Protein AF-V6LWV7-F1 (afdb_monomer_lite)

Foldseek 3Di:
DDDDDPPPVVVVVVVVVVVVVPVLVVLVVVLLVVVPCDDDDDDDDDDDPVSLVSLLVSLVVVCVVDVLSLVLQCVQPVVVQACHPPHPCVSLLSSLQVSLCVVVVDDDRQLSLQLVLLVVVDPDSSSSNVLSCVLCVAPVNVLVVVVPPVLLLLLLVLLVVLLLVVCVVVVHDSVVLCVQCPPLLSVCLSVVVSNCSSNCNCLLPSVLSNLLSVQLVPDPRNNLLSSLLSSLLSNQLSVQCVVPPPVSSVCCVPNNDDDSVSSVVSSVVCRPVCPVSSVVSVVVSVVD

Radius of gyration: 21.48 Å; chains: 1; bounding box: 45×58×70 Å

InterPro domains:
  IPR000195 Rab-GAP-TBC domain [PF00566] (66-233)
  IPR035969 Rab-GAP-TBC domain superfamily [SSF47923] (52-153)

Organism: NCBI:txid348837

Structure (mmCIF, N/CA/C/O backbone):
data_AF-V6LWV7-F1
#
_entry.id   AF-V6LWV7-F1
#
loop_
_atom_site.group_PDB
_atom_site.id
_atom_site.type_symbol
_atom_site.label_atom_id
_atom_site.label_alt_id
_atom_site.label_comp_id
_atom_site.label_asym_id
_atom_site.label_entity_id
_atom_site.label_seq_id
_atom_site.pdbx_PDB_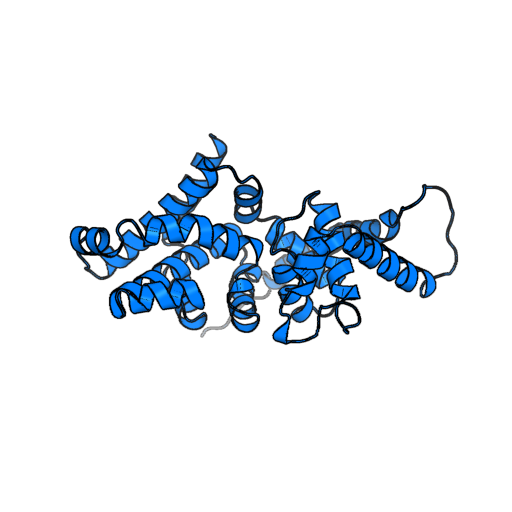ins_code
_atom_site.Cartn_x
_atom_site.Cartn_y
_atom_site.Cartn_z
_atom_site.occupancy
_atom_site.B_iso_or_equiv
_atom_site.auth_seq_id
_atom_site.auth_comp_id
_atom_site.auth_asym_id
_atom_site.auth_atom_id
_atom_site.pdbx_PDB_model_num
ATOM 1 N N . MET A 1 1 ? -20.807 -40.674 8.049 1.00 28.84 1 MET A N 1
ATOM 2 C CA . MET A 1 1 ? -19.442 -40.775 7.499 1.00 28.84 1 MET A CA 1
ATOM 3 C C . MET A 1 1 ? -19.279 -39.632 6.512 1.00 28.84 1 MET A C 1
ATOM 5 O O . MET A 1 1 ? -20.062 -39.538 5.579 1.00 28.84 1 MET A O 1
ATOM 9 N N . ILE A 1 2 ? -18.388 -38.696 6.829 1.00 29.77 2 ILE A N 1
ATOM 10 C CA . ILE A 1 2 ? -18.068 -37.502 6.035 1.00 29.77 2 ILE A CA 1
ATOM 11 C C . ILE A 1 2 ? -17.238 -37.945 4.815 1.00 29.77 2 ILE A C 1
ATOM 13 O O . ILE A 1 2 ? -16.444 -38.870 4.967 1.00 29.77 2 ILE A O 1
ATOM 17 N N . LEU A 1 3 ? -17.407 -37.304 3.647 1.00 23.30 3 LEU A N 1
ATOM 18 C CA . LEU A 1 3 ? -16.349 -36.554 2.933 1.00 23.30 3 LEU A CA 1
ATOM 19 C C . LEU A 1 3 ? -16.792 -36.108 1.519 1.00 23.30 3 LEU A C 1
ATOM 21 O O . LEU A 1 3 ? -16.880 -36.900 0.592 1.00 23.30 3 LEU A O 1
ATOM 25 N N . ILE A 1 4 ? -17.034 -34.793 1.433 1.00 25.86 4 ILE A N 1
ATOM 26 C CA . ILE A 1 4 ? -16.532 -33.818 0.446 1.00 25.86 4 ILE A CA 1
ATOM 27 C C . ILE A 1 4 ? -16.827 -34.069 -1.043 1.00 25.86 4 ILE A C 1
ATOM 29 O O . ILE A 1 4 ? -16.170 -34.866 -1.702 1.00 25.86 4 ILE A O 1
ATOM 33 N N . ASN A 1 5 ? -17.692 -33.214 -1.602 1.00 25.53 5 ASN A N 1
ATOM 34 C CA . ASN A 1 5 ? -17.758 -32.923 -3.034 1.00 25.53 5 ASN A CA 1
ATOM 35 C C . ASN A 1 5 ? -17.437 -31.424 -3.233 1.00 25.53 5 ASN A C 1
ATOM 37 O O . ASN A 1 5 ? -18.307 -30.570 -3.090 1.00 25.53 5 ASN A O 1
ATOM 41 N N . ASN A 1 6 ? -16.156 -31.108 -3.466 1.00 30.25 6 ASN A N 1
ATOM 42 C CA . ASN A 1 6 ? -15.586 -29.752 -3.586 1.00 30.25 6 ASN A CA 1
ATOM 43 C C . ASN A 1 6 ? -14.999 -29.504 -4.993 1.00 30.25 6 ASN A C 1
ATOM 45 O O . ASN A 1 6 ? -13.896 -28.984 -5.116 1.00 30.25 6 ASN A O 1
ATOM 49 N N . ASN A 1 7 ? -15.700 -29.882 -6.068 1.00 29.72 7 ASN A N 1
ATOM 50 C CA . ASN A 1 7 ? -15.132 -29.795 -7.426 1.00 29.72 7 ASN A CA 1
ATOM 51 C C . ASN A 1 7 ? -15.836 -28.844 -8.407 1.00 29.72 7 ASN A C 1
ATOM 53 O O . ASN A 1 7 ? -15.375 -28.713 -9.534 1.00 29.72 7 ASN A O 1
ATOM 57 N N . GLU A 1 8 ? -16.877 -28.111 -8.001 1.00 28.00 8 GLU A N 1
ATOM 58 C CA . GLU A 1 8 ? -17.548 -27.155 -8.908 1.00 28.00 8 GLU A CA 1
ATOM 59 C C . GLU A 1 8 ? -17.098 -25.693 -8.735 1.00 28.00 8 GLU A C 1
ATOM 61 O O . GLU A 1 8 ? -17.258 -24.886 -9.650 1.00 28.00 8 GLU A O 1
ATOM 66 N N . ASN A 1 9 ? -16.454 -25.340 -7.615 1.00 29.66 9 ASN A N 1
ATOM 67 C CA . ASN A 1 9 ? -15.996 -23.964 -7.383 1.00 29.66 9 ASN A CA 1
ATOM 68 C C . ASN A 1 9 ? -14.611 -23.669 -7.978 1.00 29.66 9 ASN A C 1
ATOM 70 O O . ASN A 1 9 ? -14.387 -22.550 -8.429 1.00 29.66 9 ASN A O 1
ATOM 74 N N . TYR A 1 10 ? -13.706 -24.647 -8.080 1.00 27.64 10 TYR A N 1
ATOM 75 C CA . TYR A 1 10 ? -12.366 -24.413 -8.642 1.00 27.64 10 TYR A CA 1
ATOM 76 C C . TYR A 1 10 ? -12.395 -24.033 -10.133 1.00 27.64 10 TYR A C 1
ATOM 78 O O . TYR A 1 10 ? -11.606 -23.200 -10.571 1.00 27.64 10 TYR A O 1
ATOM 86 N N . THR A 1 11 ? -13.357 -24.545 -10.903 1.00 25.86 11 THR A N 1
ATOM 87 C CA . THR A 1 11 ? -13.432 -24.320 -12.357 1.00 25.86 11 THR A CA 1
ATOM 88 C C . THR A 1 11 ? -14.052 -22.964 -12.727 1.00 25.86 11 THR A C 1
ATOM 90 O O . THR A 1 11 ? -13.728 -22.409 -13.773 1.00 25.86 11 THR A O 1
ATOM 93 N N . LYS A 1 12 ? -14.876 -22.359 -11.853 1.00 26.70 12 LYS A N 1
ATOM 94 C CA . LYS A 1 12 ? -15.401 -20.989 -12.049 1.00 26.70 12 LYS A CA 1
ATOM 95 C C . LYS A 1 12 ? -14.357 -19.908 -11.750 1.00 26.70 12 LYS A C 1
ATOM 97 O O . LYS A 1 12 ? -14.292 -18.922 -12.483 1.00 26.70 12 LYS A O 1
ATOM 102 N N . TYR A 1 13 ? -13.491 -20.118 -10.753 1.00 27.95 13 TYR A N 1
ATOM 103 C CA . TYR A 1 13 ? -12.329 -19.247 -10.526 1.00 27.95 13 TYR A CA 1
ATOM 104 C C . TYR A 1 13 ? -11.290 -19.373 -11.649 1.00 27.95 13 TYR A C 1
ATOM 106 O O . TYR A 1 13 ? -10.665 -18.375 -11.997 1.00 27.95 13 TYR A O 1
ATOM 114 N N . LEU A 1 14 ? -11.181 -20.547 -12.283 1.00 28.02 14 LEU A N 1
ATOM 115 C CA . LEU A 1 14 ? -10.317 -20.789 -13.446 1.00 28.02 14 LEU A CA 1
ATOM 116 C C . LEU A 1 14 ? -10.812 -20.105 -14.739 1.00 28.02 14 LEU A C 1
ATOM 118 O O . LEU A 1 14 ? -9.995 -19.836 -15.613 1.00 28.02 14 LEU A O 1
ATOM 122 N N . LEU A 1 15 ? -12.119 -19.805 -14.852 1.00 24.20 15 LEU A N 1
ATOM 123 C CA . LEU A 1 15 ? -12.764 -19.164 -16.017 1.00 24.20 15 LEU A CA 1
ATOM 124 C C . LEU A 1 15 ? -12.855 -17.625 -15.923 1.00 24.20 15 LEU A C 1
ATOM 126 O O . LEU A 1 15 ? -12.810 -16.937 -16.940 1.00 24.20 15 LEU A O 1
ATOM 130 N N . TYR A 1 16 ? -12.936 -17.058 -14.712 1.00 27.25 16 TYR A N 1
ATOM 131 C CA . TYR A 1 16 ? -12.932 -15.596 -14.517 1.00 27.25 16 TYR A CA 1
ATOM 132 C C . TYR A 1 16 ? -11.506 -15.009 -14.537 1.00 27.25 16 TYR A C 1
ATOM 134 O O . TYR A 1 16 ? -11.286 -13.915 -15.055 1.00 27.25 16 TYR A O 1
ATOM 142 N N . THR A 1 17 ? -10.514 -15.777 -14.067 1.00 31.08 17 THR A N 1
ATOM 143 C CA . THR A 1 17 ? -9.078 -15.457 -14.201 1.00 31.08 17 THR A CA 1
ATOM 144 C C . THR A 1 17 ? -8.577 -15.573 -15.646 1.00 31.08 17 THR A C 1
ATOM 146 O O . THR A 1 17 ? -7.694 -14.817 -16.039 1.00 31.08 17 THR A O 1
ATOM 149 N N . THR A 1 18 ? -9.187 -16.422 -16.484 1.00 29.22 18 THR A N 1
ATOM 150 C CA . THR A 1 18 ? -8.885 -16.496 -17.930 1.00 29.22 18 THR A CA 1
ATOM 151 C C . THR A 1 18 ? -9.514 -15.360 -18.748 1.00 29.22 18 THR A C 1
ATOM 153 O O . THR A 1 18 ? -8.951 -14.996 -19.778 1.00 29.22 18 THR A O 1
ATOM 156 N N . PHE A 1 19 ? -10.613 -14.736 -18.294 1.00 25.72 19 PHE A N 1
ATOM 157 C CA . PHE A 1 19 ? -11.212 -13.557 -18.954 1.00 25.72 19 PHE A CA 1
ATOM 158 C C . PHE A 1 19 ? -10.471 -12.249 -18.602 1.00 25.72 19 PHE A C 1
ATOM 160 O O . PHE A 1 19 ? -10.225 -11.421 -19.480 1.00 25.72 19 PHE A O 1
ATOM 167 N N . LEU A 1 20 ? -9.996 -12.114 -17.354 1.00 33.41 20 LEU A N 1
ATOM 168 C CA . LEU A 1 20 ? -9.009 -11.095 -16.959 1.00 33.41 20 LEU A CA 1
ATOM 169 C C . LEU A 1 20 ? -7.637 -11.336 -17.623 1.00 33.41 20 LEU A C 1
ATOM 171 O O . LEU A 1 20 ? -6.965 -10.383 -18.003 1.00 33.41 20 LEU A O 1
ATOM 175 N N . GLY A 1 21 ? -7.245 -12.588 -17.865 1.00 30.58 21 GLY A N 1
ATOM 176 C CA . GLY A 1 21 ? -5.992 -12.953 -18.538 1.00 30.58 21 GLY A CA 1
ATOM 177 C C . GLY A 1 21 ? -5.898 -12.605 -20.033 1.00 30.58 21 GLY A C 1
ATOM 178 O O . GLY A 1 21 ? -4.790 -12.552 -20.555 1.00 30.58 21 GLY A O 1
ATOM 179 N N . ALA A 1 22 ? -7.007 -12.322 -20.733 1.00 29.94 22 ALA A N 1
ATOM 180 C CA . ALA A 1 22 ? -6.997 -12.046 -22.181 1.00 29.94 22 ALA A CA 1
ATOM 181 C C . ALA A 1 22 ? -7.089 -10.544 -22.552 1.00 29.94 22 ALA A C 1
ATOM 183 O O . ALA A 1 22 ? -6.486 -10.127 -23.540 1.00 29.94 22 ALA A O 1
ATOM 184 N N . GLN A 1 23 ? -7.772 -9.704 -21.755 1.00 38.28 23 GLN A N 1
ATOM 185 C CA . GLN A 1 23 ? -7.865 -8.239 -21.964 1.00 38.28 23 GLN A CA 1
ATOM 186 C C . GLN A 1 23 ? -6.660 -7.465 -21.397 1.00 38.28 23 GLN A C 1
ATOM 188 O O . GLN A 1 23 ? -6.200 -6.486 -21.988 1.00 38.28 23 GLN A O 1
ATOM 193 N N . THR A 1 24 ? -6.069 -7.956 -20.308 1.00 44.12 24 THR A N 1
ATOM 194 C CA . THR A 1 24 ? -4.809 -7.432 -19.743 1.00 44.12 24 THR A CA 1
ATOM 195 C C . THR A 1 24 ? -3.628 -7.679 -20.699 1.00 44.12 24 THR A C 1
ATOM 197 O O . THR A 1 24 ? -2.698 -6.879 -20.775 1.00 44.12 24 THR A O 1
ATOM 200 N N . LEU A 1 25 ? -3.739 -8.716 -21.542 1.00 34.88 25 LEU A N 1
ATOM 201 C CA . LEU A 1 25 ? -2.779 -9.086 -22.583 1.00 34.88 25 LEU A CA 1
ATOM 202 C C . LEU A 1 25 ? -2.796 -8.155 -23.813 1.00 34.88 25 LEU A C 1
ATOM 204 O O . LEU A 1 25 ? -1.748 -7.957 -24.406 1.00 34.88 25 LEU A O 1
ATOM 208 N N . GLN A 1 26 ? -3.923 -7.539 -24.201 1.00 39.88 26 GLN A N 1
ATOM 209 C CA . GLN A 1 26 ? -3.949 -6.484 -25.241 1.00 39.88 26 GLN A CA 1
ATOM 210 C C . GLN A 1 26 ? -3.381 -5.153 -24.704 1.00 39.88 26 GLN A C 1
ATOM 212 O O . GLN A 1 26 ? -2.787 -4.373 -25.439 1.00 39.88 26 GLN A O 1
ATOM 217 N N . THR A 1 27 ? -3.520 -4.924 -23.399 1.00 42.97 27 THR A N 1
ATOM 218 C CA . THR A 1 27 ? -3.213 -3.659 -22.712 1.00 42.97 27 THR A CA 1
ATOM 219 C C . THR A 1 27 ? -1.722 -3.512 -22.384 1.00 42.97 27 THR A C 1
ATOM 221 O O . THR A 1 27 ? -1.175 -2.421 -22.503 1.00 42.97 27 THR A O 1
ATOM 224 N N . ALA A 1 28 ? -1.044 -4.619 -22.062 1.00 38.19 28 ALA A N 1
ATOM 225 C CA . ALA A 1 28 ? 0.418 -4.714 -22.045 1.00 38.19 28 ALA A CA 1
ATOM 226 C C . ALA A 1 28 ? 1.018 -4.836 -23.468 1.00 38.19 28 ALA A C 1
ATOM 228 O O . ALA A 1 28 ? 2.133 -4.393 -23.718 1.00 38.19 28 ALA A O 1
ATOM 229 N N . ARG A 1 29 ? 0.268 -5.367 -24.448 1.00 36.47 29 ARG A N 1
ATOM 230 C CA . ARG A 1 29 ? 0.695 -5.426 -25.864 1.00 36.47 29 ARG A CA 1
ATOM 231 C C . ARG A 1 29 ? 0.670 -4.065 -26.573 1.00 36.47 29 ARG A C 1
ATOM 233 O O . ARG A 1 29 ? 1.548 -3.796 -27.385 1.00 36.47 29 ARG A O 1
ATOM 240 N N . ASP A 1 30 ? -0.253 -3.175 -26.216 1.00 43.56 30 ASP A N 1
ATOM 241 C CA . ASP A 1 30 ? -0.215 -1.746 -26.581 1.00 43.56 30 ASP A CA 1
ATOM 242 C C . ASP A 1 30 ? 0.930 -0.994 -25.892 1.00 43.56 30 ASP A C 1
ATOM 244 O O . ASP A 1 30 ? 1.395 0.033 -26.381 1.00 43.56 30 ASP A O 1
ATOM 248 N N . LEU A 1 31 ? 1.405 -1.516 -24.770 1.00 42.78 31 LEU A N 1
ATOM 249 C CA . LEU A 1 31 ? 2.479 -0.942 -23.972 1.00 42.78 31 LEU A CA 1
ATOM 250 C C . LEU A 1 31 ? 3.855 -1.104 -24.642 1.00 42.78 31 LEU A C 1
ATOM 252 O O . LEU A 1 31 ? 4.761 -0.315 -24.389 1.00 42.78 31 LEU A O 1
ATOM 256 N N . LEU A 1 32 ? 3.939 -2.045 -25.590 1.00 38.22 32 LEU A N 1
ATOM 257 C CA . LEU A 1 32 ? 5.011 -2.213 -26.573 1.00 38.22 32 LEU A CA 1
ATOM 258 C C . LEU A 1 32 ? 4.678 -1.591 -27.959 1.00 38.22 32 LEU A C 1
ATOM 260 O O . LEU A 1 32 ? 5.573 -1.049 -28.593 1.00 38.22 32 LEU A O 1
ATOM 264 N N . TYR A 1 33 ? 3.420 -1.541 -28.436 1.00 40.69 33 TYR A N 1
ATOM 265 C CA . TYR A 1 33 ? 3.067 -0.865 -29.717 1.00 40.69 33 TYR A CA 1
ATOM 266 C C . TYR A 1 33 ? 3.051 0.683 -29.646 1.00 40.69 33 TYR A C 1
ATOM 268 O O . TYR A 1 33 ? 3.257 1.365 -30.654 1.00 40.69 33 TYR A O 1
ATOM 276 N N . ARG A 1 34 ? 2.809 1.266 -28.461 1.00 38.28 34 ARG A N 1
ATOM 277 C CA . ARG A 1 34 ? 2.880 2.712 -28.149 1.00 38.28 34 ARG A CA 1
ATOM 278 C C . ARG A 1 34 ? 4.226 3.133 -27.561 1.00 38.28 34 ARG A C 1
ATOM 280 O O . ARG A 1 34 ? 4.366 4.251 -27.081 1.00 38.28 34 ARG A O 1
ATOM 287 N N . VAL A 1 35 ? 5.249 2.316 -27.784 1.00 35.59 35 VAL A N 1
ATOM 288 C CA . VAL A 1 35 ? 6.639 2.760 -27.956 1.00 35.59 35 VAL A CA 1
ATOM 289 C C . VAL A 1 35 ? 6.778 3.654 -29.216 1.00 35.59 35 VAL A C 1
ATOM 291 O O . VAL A 1 35 ? 7.872 4.001 -29.651 1.00 35.59 35 VAL A O 1
ATOM 294 N N . LYS A 1 36 ? 5.664 4.173 -29.765 1.00 37.72 36 LYS A N 1
ATOM 295 C CA . LYS A 1 36 ? 5.646 5.439 -30.490 1.00 37.72 36 LYS A CA 1
ATOM 296 C C . LYS A 1 36 ? 6.199 6.600 -29.653 1.00 37.72 36 LYS A C 1
ATOM 298 O O . LYS A 1 36 ? 5.471 7.474 -29.186 1.00 37.72 36 LYS A O 1
ATOM 303 N N . LEU A 1 37 ? 7.511 6.720 -29.678 1.00 40.62 37 LEU A N 1
ATOM 304 C CA . LEU A 1 37 ? 8.090 7.996 -30.047 1.00 40.62 37 LEU A CA 1
ATOM 305 C C . LEU A 1 37 ? 7.775 8.384 -31.518 1.00 40.62 37 LEU A C 1
ATOM 307 O O . LEU A 1 37 ? 7.971 9.550 -31.824 1.00 40.62 37 LEU A O 1
ATOM 311 N N . LEU A 1 38 ? 7.230 7.521 -32.415 1.00 33.72 38 LEU A N 1
ATOM 312 C CA . LEU A 1 38 ? 6.876 7.853 -33.830 1.00 33.72 38 LEU A CA 1
ATOM 313 C C . LEU A 1 38 ? 5.755 6.982 -34.510 1.00 33.72 38 LEU A C 1
ATOM 315 O O . LEU A 1 38 ? 5.456 5.920 -33.992 1.00 33.72 38 LEU A O 1
ATOM 319 N N . PRO A 1 39 ? 5.091 7.412 -35.628 1.00 37.72 39 PRO A N 1
ATOM 320 C CA . PRO A 1 39 ? 3.686 7.127 -36.029 1.00 37.72 39 PRO A CA 1
ATOM 321 C C . PRO A 1 39 ? 3.334 5.754 -36.670 1.00 37.72 39 PRO A C 1
ATOM 323 O O . PRO A 1 39 ? 4.176 4.904 -36.898 1.00 37.72 39 PRO A O 1
ATOM 326 N N . MET A 1 40 ? 2.018 5.523 -36.864 1.00 34.91 40 MET A N 1
ATOM 327 C CA . MET A 1 40 ? 1.346 4.248 -37.202 1.00 34.91 40 MET A CA 1
ATOM 328 C C . MET A 1 40 ? 1.407 4.143 -38.712 1.00 34.91 40 MET A C 1
ATOM 330 O O . MET A 1 40 ? 0.917 5.080 -39.333 1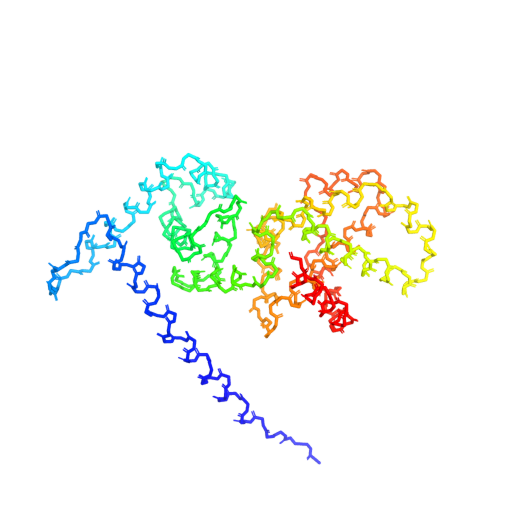.00 34.91 40 MET A O 1
ATOM 334 N N . ASN A 1 41 ? 2.017 3.082 -39.241 1.00 37.66 41 ASN A N 1
ATOM 335 C CA . ASN A 1 41 ? 1.816 2.467 -40.564 1.00 37.66 41 ASN A CA 1
ATOM 336 C C . ASN A 1 41 ? 3.137 1.802 -40.989 1.00 37.66 41 ASN A C 1
ATOM 338 O O . ASN A 1 41 ? 3.886 2.360 -41.785 1.00 37.66 41 ASN A O 1
ATOM 342 N N . ALA A 1 42 ? 3.443 0.625 -40.447 1.00 35.41 42 ALA A N 1
ATOM 343 C CA . ALA A 1 42 ? 4.462 -0.255 -41.013 1.00 35.41 42 ALA A CA 1
ATOM 344 C C . ALA A 1 42 ? 4.096 -1.704 -40.674 1.00 35.41 42 ALA A C 1
ATOM 346 O O . ALA A 1 42 ? 3.955 -2.061 -39.505 1.00 35.41 42 ALA A O 1
ATOM 347 N N . GLU A 1 43 ? 3.864 -2.507 -41.709 1.00 30.86 43 GLU A N 1
ATOM 348 C CA . GLU A 1 43 ? 3.631 -3.947 -41.609 1.00 30.86 43 GLU A CA 1
ATOM 349 C C . GLU A 1 43 ? 4.896 -4.652 -41.099 1.00 30.86 43 GLU A C 1
ATOM 351 O O . GLU A 1 43 ? 6.007 -4.314 -41.508 1.00 30.86 43 GLU A O 1
ATOM 356 N N . PHE A 1 44 ? 4.732 -5.634 -40.208 1.00 31.95 44 PHE A N 1
ATOM 357 C CA . PHE A 1 44 ? 5.843 -6.313 -39.540 1.00 31.95 44 PHE A CA 1
ATOM 358 C C . PHE A 1 44 ? 6.013 -7.755 -40.018 1.00 31.95 44 PHE A C 1
ATOM 360 O O . PHE A 1 44 ? 5.103 -8.574 -39.907 1.00 31.95 44 PHE A O 1
ATOM 367 N N . ASN A 1 45 ? 7.236 -8.068 -40.442 1.00 31.34 45 ASN A N 1
ATOM 368 C CA . ASN A 1 45 ? 7.818 -9.402 -40.399 1.00 31.34 45 ASN A CA 1
ATOM 369 C C . ASN A 1 45 ? 9.191 -9.303 -39.704 1.00 31.34 45 ASN A C 1
ATOM 371 O O . ASN A 1 45 ? 10.023 -8.498 -40.111 1.00 31.34 45 ASN A O 1
ATOM 375 N N . LEU A 1 46 ? 9.411 -10.171 -38.706 1.00 38.28 46 LEU A N 1
ATOM 376 C CA . LEU A 1 46 ? 10.706 -10.613 -38.148 1.00 38.28 46 LEU A CA 1
ATOM 377 C C . LEU A 1 46 ? 11.641 -9.568 -37.486 1.00 38.28 46 LEU A C 1
ATOM 379 O O . LEU A 1 46 ? 12.681 -9.265 -38.058 1.00 38.28 46 LEU A O 1
ATOM 383 N N . VAL A 1 47 ? 11.380 -9.144 -36.237 1.00 32.72 47 VAL A N 1
ATOM 384 C CA . VAL A 1 47 ? 12.401 -8.620 -35.287 1.00 32.72 47 VAL A CA 1
ATOM 385 C C . VAL A 1 47 ? 11.879 -8.810 -33.845 1.00 32.72 47 VAL A C 1
ATOM 387 O O . VAL A 1 47 ? 10.735 -8.468 -33.587 1.00 32.72 47 VAL A O 1
ATOM 390 N N . HIS A 1 48 ? 12.636 -9.402 -32.910 1.00 40.72 48 HIS A N 1
ATOM 391 C CA . HIS A 1 48 ? 12.239 -9.500 -31.480 1.00 40.72 48 HIS A CA 1
ATOM 392 C C . HIS A 1 48 ? 13.344 -9.010 -30.523 1.00 40.72 48 HIS A C 1
ATOM 394 O O . HIS A 1 48 ? 13.035 -8.356 -29.535 1.00 40.72 48 HIS A O 1
ATOM 400 N N . ASP A 1 49 ? 14.630 -9.206 -30.839 1.00 32.12 49 ASP A N 1
ATOM 401 C CA . ASP A 1 49 ? 15.724 -8.805 -29.931 1.00 32.12 49 ASP A CA 1
ATOM 402 C C . ASP A 1 49 ? 16.123 -7.320 -30.025 1.00 32.12 49 ASP A C 1
ATOM 404 O O . ASP A 1 49 ? 16.662 -6.750 -29.076 1.00 32.12 49 ASP A O 1
ATOM 408 N N . ARG A 1 50 ? 15.856 -6.661 -31.160 1.00 34.16 50 ARG A N 1
ATOM 409 C CA . ARG A 1 50 ? 16.155 -5.228 -31.350 1.00 34.16 50 ARG A CA 1
ATOM 410 C C . ARG A 1 50 ? 15.131 -4.334 -30.644 1.00 34.16 50 ARG A C 1
ATOM 412 O O . ARG A 1 50 ? 15.509 -3.337 -30.038 1.00 34.16 50 ARG A O 1
ATOM 419 N N . ASP A 1 51 ? 13.871 -4.759 -30.650 1.00 43.28 51 ASP A N 1
ATOM 420 C CA . ASP A 1 51 ? 12.742 -4.012 -30.093 1.00 43.28 51 ASP A CA 1
ATOM 421 C C . ASP A 1 51 ? 12.791 -3.962 -28.555 1.00 43.28 51 ASP A C 1
ATOM 423 O O . ASP A 1 51 ? 12.400 -2.965 -27.950 1.00 43.28 51 ASP A O 1
ATOM 427 N N . ILE A 1 52 ? 13.341 -4.998 -27.906 1.00 39.94 52 ILE A N 1
ATOM 428 C CA . ILE A 1 52 ? 13.534 -5.040 -26.445 1.00 39.94 52 ILE A CA 1
ATOM 429 C C . ILE A 1 52 ? 14.604 -4.030 -26.006 1.00 39.94 52 ILE A C 1
ATOM 431 O O . ILE A 1 52 ? 14.377 -3.260 -25.071 1.00 39.94 52 ILE A O 1
ATOM 435 N N . LEU A 1 53 ? 15.750 -3.991 -26.697 1.00 38.56 53 LEU A N 1
ATOM 436 C CA . LEU A 1 53 ? 16.830 -3.037 -26.409 1.00 38.56 53 LEU A CA 1
ATOM 437 C C . LEU A 1 53 ? 16.391 -1.588 -26.664 1.00 38.56 53 LEU A C 1
ATOM 439 O O . LEU A 1 53 ? 16.706 -0.702 -25.868 1.00 38.56 53 LEU A O 1
ATOM 443 N N . GLU A 1 54 ? 15.627 -1.345 -27.733 1.00 41.94 54 GLU A N 1
ATOM 444 C CA . GLU A 1 54 ? 15.038 -0.031 -28.002 1.00 41.94 54 GLU A CA 1
ATOM 445 C C . GLU A 1 54 ? 14.011 0.358 -26.927 1.00 41.94 54 GLU A C 1
ATOM 447 O O . GLU A 1 54 ? 14.068 1.469 -26.406 1.00 41.94 54 GLU A O 1
ATOM 452 N N . THR A 1 55 ? 13.137 -0.553 -26.495 1.00 45.78 55 THR A N 1
ATOM 453 C CA . THR A 1 55 ? 12.136 -0.270 -25.448 1.00 45.78 55 THR A CA 1
ATOM 454 C C . THR A 1 55 ? 12.784 0.082 -24.103 1.00 45.78 55 THR A C 1
ATOM 456 O O . THR A 1 55 ? 12.422 1.087 -23.483 1.00 45.78 55 THR A O 1
ATOM 459 N N . GLN A 1 56 ? 13.802 -0.677 -23.681 1.00 49.88 56 GLN A N 1
ATOM 460 C CA . GLN A 1 56 ? 14.564 -0.400 -22.455 1.00 49.88 56 GLN A CA 1
ATOM 461 C C . GLN A 1 56 ? 15.273 0.959 -22.513 1.00 49.88 56 GLN A C 1
ATOM 463 O O . GLN A 1 56 ? 15.313 1.695 -21.518 1.00 49.88 56 GLN A O 1
ATOM 468 N N . PHE A 1 57 ? 15.812 1.310 -23.684 1.00 51.44 57 PHE A N 1
ATOM 469 C CA . PHE A 1 57 ? 16.441 2.604 -23.932 1.00 51.44 57 PHE A CA 1
ATOM 470 C C . PHE A 1 57 ? 15.427 3.751 -23.827 1.00 51.44 57 PHE A C 1
ATOM 472 O O . PHE A 1 57 ? 15.725 4.776 -23.220 1.00 51.44 57 PHE A O 1
ATOM 479 N N . LEU A 1 58 ? 14.204 3.578 -24.333 1.00 58.38 58 LEU A N 1
ATOM 480 C CA . LEU A 1 58 ? 13.179 4.623 -24.330 1.00 58.38 58 LEU A CA 1
ATOM 481 C C . LEU A 1 58 ? 12.567 4.881 -22.950 1.00 58.38 58 LEU A C 1
ATOM 483 O O . LEU A 1 58 ? 12.469 6.042 -22.551 1.00 58.38 58 LEU A O 1
ATOM 487 N N . ALA A 1 59 ? 12.227 3.835 -22.191 1.00 58.84 59 ALA A N 1
ATOM 488 C CA . ALA A 1 59 ? 11.745 3.996 -20.817 1.00 58.84 59 ALA A CA 1
ATOM 489 C C . ALA A 1 59 ? 12.820 4.636 -19.922 1.00 58.84 59 ALA A C 1
ATOM 491 O O . ALA A 1 59 ? 12.542 5.552 -19.149 1.00 58.84 59 ALA A O 1
ATOM 492 N N . SER A 1 60 ? 14.079 4.223 -20.083 1.00 62.66 60 SER A N 1
ATOM 493 C CA . SER A 1 60 ? 15.191 4.787 -19.308 1.00 62.66 60 SER A CA 1
ATOM 494 C C . SER A 1 60 ? 15.513 6.225 -19.705 1.00 62.66 60 SER A C 1
ATOM 496 O O . SER A 1 60 ? 15.780 7.044 -18.831 1.00 62.66 60 SER A O 1
ATOM 498 N N . ASN A 1 61 ? 15.427 6.568 -20.993 1.00 63.97 61 ASN A N 1
ATOM 499 C CA . ASN A 1 61 ? 15.558 7.953 -21.445 1.00 63.97 61 ASN A CA 1
ATOM 500 C C . ASN A 1 61 ? 14.417 8.826 -20.922 1.00 63.97 61 ASN A C 1
ATOM 502 O O . ASN A 1 61 ? 14.670 9.942 -20.476 1.00 63.97 61 ASN A O 1
ATOM 506 N N . TYR A 1 62 ? 13.178 8.323 -20.928 1.00 65.81 62 TYR A N 1
ATOM 507 C CA . TYR A 1 62 ? 12.048 9.023 -20.325 1.00 65.81 62 TYR A CA 1
ATOM 508 C C . TYR A 1 62 ? 12.321 9.295 -18.844 1.00 65.81 62 TYR A C 1
ATOM 510 O O . TYR A 1 62 ? 12.241 10.441 -18.413 1.00 65.81 62 TYR A O 1
ATOM 518 N N . VAL A 1 63 ? 12.732 8.282 -18.076 1.00 64.00 63 VAL A N 1
ATOM 519 C CA . VAL A 1 63 ? 13.120 8.448 -16.667 1.00 64.00 63 VAL A CA 1
ATOM 520 C C . VAL A 1 63 ? 14.214 9.505 -16.509 1.00 64.00 63 VAL A C 1
ATOM 522 O O . VAL A 1 63 ? 14.052 10.430 -15.719 1.00 64.00 63 VAL A O 1
ATOM 525 N N . GLN A 1 64 ? 15.294 9.420 -17.288 1.00 70.56 64 GLN A N 1
ATOM 526 C CA . GLN A 1 64 ? 16.424 10.353 -17.213 1.00 70.56 64 GLN A CA 1
ATOM 527 C C . GLN A 1 64 ? 16.042 11.801 -17.553 1.00 70.56 64 GLN A C 1
ATOM 529 O O . GLN A 1 64 ? 16.628 12.735 -17.010 1.00 70.56 64 GLN A O 1
ATOM 534 N N . GLN A 1 65 ? 15.050 12.000 -18.422 1.00 71.06 65 GLN A N 1
ATOM 535 C CA . GLN A 1 65 ? 14.525 13.322 -18.771 1.00 71.06 65 GLN A CA 1
ATOM 536 C C . GLN A 1 65 ? 13.568 13.888 -17.707 1.00 71.06 65 GLN A C 1
ATOM 538 O O . GLN A 1 65 ? 13.338 15.097 -17.675 1.00 71.06 65 GLN A O 1
ATOM 543 N N . HIS A 1 66 ? 13.041 13.049 -16.809 1.00 74.88 66 HIS A N 1
ATOM 544 C CA . HIS A 1 66 ? 12.108 13.442 -15.752 1.00 74.88 66 HIS A CA 1
ATOM 545 C C . HIS A 1 66 ? 12.795 13.406 -14.382 1.00 74.88 66 HIS A C 1
ATOM 547 O O . HIS A 1 66 ? 12.765 12.400 -13.676 1.00 74.88 66 HIS A O 1
ATOM 553 N N . SER A 1 67 ? 13.365 14.541 -13.967 1.00 78.38 67 SER A N 1
ATOM 554 C CA . SER A 1 67 ? 14.186 14.661 -12.748 1.00 78.38 67 SER A CA 1
ATOM 555 C C . SER A 1 67 ? 13.523 14.127 -11.472 1.00 78.38 67 SER A C 1
ATOM 557 O O . SER A 1 67 ? 14.191 13.507 -10.650 1.00 78.38 67 SER A O 1
ATOM 559 N N . MET A 1 68 ? 12.210 14.318 -11.311 1.00 80.56 68 MET A N 1
ATOM 560 C CA . MET A 1 68 ? 11.463 13.796 -10.162 1.00 80.56 68 MET A CA 1
ATOM 561 C C . MET A 1 68 ? 11.358 12.264 -10.176 1.00 80.56 68 MET A C 1
ATOM 563 O O . MET A 1 68 ? 11.495 11.640 -9.127 1.00 80.56 68 MET A O 1
ATOM 567 N N . LEU A 1 69 ? 11.119 11.667 -11.347 1.00 81.50 69 LEU A N 1
ATOM 568 C CA . LEU A 1 69 ? 11.010 10.218 -11.520 1.00 81.50 69 LEU A CA 1
ATOM 569 C C . LEU A 1 69 ? 12.381 9.552 -11.346 1.00 81.50 69 LEU A C 1
ATOM 571 O O . LEU A 1 69 ? 12.493 8.571 -10.615 1.00 81.50 69 LEU A O 1
ATOM 575 N N . LEU A 1 70 ? 13.430 10.141 -11.930 1.00 84.19 70 LEU A N 1
ATOM 576 C CA . LEU A 1 70 ? 14.809 9.701 -11.729 1.00 84.19 70 LEU A CA 1
ATOM 577 C C . LEU A 1 70 ? 15.202 9.743 -10.247 1.00 84.19 70 LEU A C 1
ATOM 579 O O . LEU A 1 70 ? 15.665 8.742 -9.714 1.00 84.19 70 LEU A O 1
ATOM 583 N N . ALA A 1 71 ? 14.937 10.857 -9.556 1.00 87.69 71 ALA A N 1
ATOM 584 C CA . ALA A 1 71 ? 15.234 10.983 -8.131 1.00 87.69 71 ALA A CA 1
ATOM 585 C C . ALA A 1 71 ? 14.464 9.965 -7.270 1.00 87.69 71 ALA A C 1
ATOM 587 O O . ALA A 1 71 ? 14.959 9.533 -6.227 1.00 87.69 71 ALA A O 1
ATOM 588 N N . ASP A 1 72 ? 13.251 9.580 -7.681 1.00 89.62 72 ASP A N 1
ATOM 589 C CA . ASP A 1 72 ? 12.465 8.569 -6.978 1.00 89.62 72 ASP A CA 1
ATOM 590 C C . ASP A 1 72 ? 12.998 7.147 -7.206 1.00 89.62 72 ASP A C 1
ATOM 592 O O . ASP A 1 72 ? 13.081 6.351 -6.269 1.00 89.62 72 ASP A O 1
ATOM 596 N N . ILE A 1 73 ? 13.432 6.833 -8.426 1.00 89.69 73 ILE A N 1
ATOM 597 C CA . ILE A 1 73 ? 14.099 5.565 -8.751 1.00 89.69 73 ILE A CA 1
ATOM 598 C C . ILE A 1 73 ? 15.452 5.469 -8.040 1.00 89.69 73 ILE A C 1
ATOM 600 O O . ILE A 1 73 ? 15.737 4.458 -7.398 1.00 89.69 73 ILE A O 1
ATOM 604 N N . ASP A 1 74 ? 16.240 6.543 -8.021 1.00 90.88 74 ASP A N 1
ATOM 605 C CA . ASP A 1 74 ? 17.544 6.561 -7.355 1.00 90.88 74 ASP A CA 1
ATOM 606 C C . ASP A 1 74 ? 17.436 6.262 -5.854 1.00 90.88 74 ASP A C 1
ATOM 608 O O . ASP A 1 74 ? 18.265 5.542 -5.294 1.00 90.88 74 ASP A O 1
ATOM 612 N N . ARG A 1 75 ? 16.371 6.731 -5.195 1.00 90.31 75 ARG A N 1
ATOM 613 C CA . ARG A 1 75 ? 16.100 6.427 -3.778 1.00 90.31 75 ARG A CA 1
ATOM 614 C C . ARG A 1 75 ? 15.305 5.133 -3.551 1.00 90.31 75 ARG A C 1
ATOM 616 O O . ARG A 1 75 ? 15.100 4.755 -2.397 1.00 90.31 75 ARG A O 1
ATOM 623 N N . THR A 1 76 ? 14.851 4.449 -4.604 1.00 93.69 76 THR A N 1
ATOM 624 C CA . THR A 1 76 ? 14.083 3.197 -4.496 1.00 93.69 76 THR A CA 1
ATOM 625 C C . THR A 1 76 ? 14.981 2.088 -3.964 1.00 93.69 76 THR A C 1
ATOM 627 O O . THR A 1 76 ? 15.811 1.534 -4.681 1.00 93.69 76 THR A O 1
ATOM 630 N N . PHE A 1 77 ? 14.837 1.801 -2.667 1.00 91.69 77 PHE A N 1
ATOM 631 C CA . PHE A 1 77 ? 15.643 0.823 -1.932 1.00 91.69 77 PHE A CA 1
ATOM 632 C C . PHE A 1 77 ? 17.147 0.939 -2.215 1.00 91.69 77 PHE A C 1
ATOM 634 O O . PHE A 1 77 ? 17.819 -0.060 -2.466 1.00 91.69 77 PHE A O 1
ATOM 641 N N . SER A 1 78 ? 17.675 2.165 -2.170 1.00 90.06 78 SER A N 1
ATOM 642 C CA . SER A 1 78 ? 19.061 2.481 -2.551 1.00 90.06 78 SER A CA 1
ATOM 643 C C . SER A 1 78 ? 20.123 1.670 -1.808 1.00 90.06 78 SER A C 1
ATOM 645 O O . SER A 1 78 ? 21.193 1.409 -2.348 1.00 90.06 78 SER A O 1
ATOM 647 N N . SER A 1 79 ? 19.826 1.200 -0.595 1.00 87.75 79 SER A N 1
ATOM 648 C CA . SER A 1 79 ? 20.713 0.318 0.167 1.00 87.75 79 SER A CA 1
ATOM 649 C C . SER A 1 79 ? 20.927 -1.060 -0.469 1.00 87.75 79 SER A C 1
ATOM 651 O O . SER A 1 79 ? 21.894 -1.730 -0.120 1.00 87.75 79 SER A O 1
ATOM 653 N N . LEU A 1 80 ? 20.057 -1.491 -1.387 1.00 84.62 80 LEU A N 1
ATOM 654 C CA . LEU A 1 80 ? 20.143 -2.794 -2.049 1.00 84.62 80 LEU A CA 1
ATOM 655 C C . LEU A 1 80 ? 20.935 -2.769 -3.352 1.00 84.62 80 LEU A C 1
ATOM 657 O O . LEU A 1 80 ? 21.322 -3.835 -3.815 1.00 84.62 80 LEU A O 1
ATOM 661 N N . TRP A 1 81 ? 21.167 -1.589 -3.939 1.00 87.06 81 TRP A N 1
ATOM 662 C CA . TRP A 1 81 ? 21.897 -1.446 -5.204 1.00 87.06 81 TRP A CA 1
ATOM 663 C C . TRP A 1 81 ? 21.316 -2.295 -6.347 1.00 87.06 81 TRP A C 1
ATOM 665 O O . TRP A 1 81 ? 22.045 -2.859 -7.154 1.00 87.06 81 TRP A O 1
ATOM 675 N N . LEU A 1 82 ? 19.987 -2.408 -6.417 1.00 85.12 82 LEU A N 1
ATOM 676 C CA . LEU A 1 82 ? 19.308 -3.211 -7.443 1.00 85.12 82 LEU A CA 1
ATOM 677 C C . LEU A 1 82 ? 18.645 -2.367 -8.528 1.00 85.12 82 LEU A C 1
ATOM 679 O O . LEU A 1 82 ? 18.574 -2.798 -9.675 1.00 85.12 82 LEU A O 1
ATOM 683 N N . PHE A 1 83 ? 18.152 -1.185 -8.163 1.00 88.62 83 PHE A N 1
ATOM 684 C CA . PHE A 1 83 ? 17.199 -0.420 -8.968 1.00 88.62 83 PHE A CA 1
ATOM 685 C C . PHE A 1 83 ? 17.763 0.890 -9.511 1.00 88.62 83 PHE A C 1
ATOM 687 O O . PHE A 1 83 ? 17.087 1.550 -10.284 1.00 88.62 83 PHE A O 1
ATOM 694 N N . GLN A 1 84 ? 18.962 1.289 -9.086 1.00 90.06 84 GLN A N 1
ATOM 695 C CA . GLN A 1 84 ? 19.622 2.525 -9.515 1.00 90.06 84 GLN A CA 1
ATOM 696 C C . GLN A 1 84 ? 20.198 2.375 -10.930 1.00 90.06 84 GLN A C 1
ATOM 698 O O . GLN A 1 84 ? 20.410 1.259 -11.401 1.00 90.06 84 GLN A O 1
ATOM 703 N N . ALA A 1 85 ? 20.506 3.485 -11.606 1.00 84.19 85 ALA A N 1
ATOM 704 C CA . ALA A 1 85 ? 21.100 3.450 -12.943 1.00 84.19 85 ALA A CA 1
ATOM 705 C C . ALA A 1 85 ? 22.344 2.539 -13.011 1.00 84.19 85 ALA A C 1
ATOM 707 O O . ALA A 1 85 ? 23.231 2.594 -12.157 1.00 84.19 85 ALA A O 1
ATOM 708 N N . GLY A 1 86 ? 22.397 1.685 -14.038 1.00 78.94 86 GLY A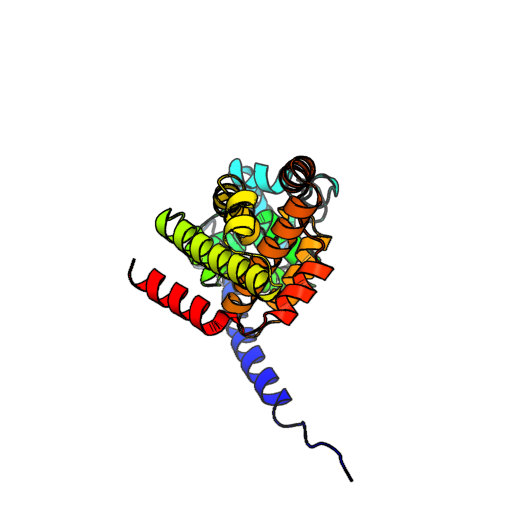 N 1
ATOM 709 C CA . GLY A 1 86 ? 23.462 0.693 -14.221 1.00 78.94 86 GLY A CA 1
ATOM 710 C C . GLY A 1 86 ? 23.318 -0.583 -13.382 1.00 78.94 86 GLY A C 1
ATOM 711 O O . GLY A 1 86 ? 24.173 -1.458 -13.490 1.00 78.94 86 GLY A O 1
ATOM 712 N N . GLN A 1 87 ? 22.261 -0.712 -12.571 1.00 85.81 87 GLN A N 1
ATOM 713 C CA . GLN A 1 87 ? 21.973 -1.920 -11.794 1.00 85.81 87 GLN A CA 1
ATOM 714 C C . GLN A 1 87 ? 21.017 -2.872 -12.522 1.00 85.81 87 GLN A C 1
ATOM 716 O O . GLN A 1 87 ? 20.300 -2.487 -13.448 1.00 85.81 87 GLN A O 1
ATOM 721 N N . LEU A 1 88 ? 20.996 -4.128 -12.064 1.00 83.38 88 LEU A N 1
ATOM 722 C CA . LEU A 1 88 ? 20.301 -5.244 -12.714 1.00 83.38 88 LEU A CA 1
ATOM 723 C C . LEU A 1 88 ? 18.813 -4.974 -12.986 1.00 83.38 88 LEU A C 1
ATOM 725 O O . LEU A 1 88 ? 18.316 -5.310 -14.055 1.00 83.38 88 LEU A O 1
ATOM 729 N N . LEU A 1 89 ? 18.105 -4.379 -12.024 1.00 84.94 89 LEU A N 1
ATOM 730 C CA . LEU A 1 89 ? 16.658 -4.165 -12.095 1.00 84.94 89 LEU A CA 1
ATOM 731 C C . LEU A 1 89 ? 16.283 -2.733 -12.496 1.00 84.94 89 LEU A C 1
ATOM 733 O O . LEU A 1 89 ? 15.108 -2.385 -12.434 1.00 84.94 89 LEU A O 1
ATOM 737 N N . PHE A 1 90 ? 17.241 -1.913 -12.943 1.00 84.19 90 PHE A N 1
ATOM 738 C CA . PHE A 1 90 ? 16.967 -0.546 -13.398 1.00 84.19 90 PHE A CA 1
ATOM 739 C C . PHE A 1 90 ? 16.020 -0.519 -14.599 1.00 84.19 90 PHE A C 1
ATOM 741 O O . PHE A 1 90 ? 14.973 0.119 -14.551 1.00 84.19 90 PHE A O 1
ATOM 748 N N . HIS A 1 91 ? 16.360 -1.240 -15.672 1.00 80.88 91 HIS A N 1
ATOM 749 C CA . HIS A 1 91 ? 15.537 -1.269 -16.882 1.00 80.88 91 HIS A CA 1
ATOM 750 C C . HIS A 1 91 ? 14.167 -1.928 -16.645 1.00 80.88 91 HIS A C 1
ATOM 752 O O . HIS A 1 91 ? 13.169 -1.293 -16.988 1.00 80.88 91 HIS A O 1
ATOM 758 N N . PRO A 1 92 ? 14.076 -3.103 -15.985 1.00 84.62 92 PRO A N 1
ATOM 759 C CA . PRO A 1 92 ? 12.784 -3.690 -15.629 1.00 84.62 92 PRO A CA 1
ATOM 760 C C . PRO A 1 92 ? 11.898 -2.770 -14.780 1.00 84.62 92 PRO A C 1
ATOM 762 O O . PRO A 1 92 ? 10.706 -2.628 -15.048 1.00 84.62 92 PRO A O 1
ATOM 765 N N . LEU A 1 93 ? 12.468 -2.084 -13.780 1.00 88.19 93 LEU A N 1
ATOM 766 C CA . LEU A 1 93 ? 11.713 -1.126 -12.971 1.00 88.19 93 LEU A CA 1
ATOM 767 C C . LEU A 1 93 ? 11.187 0.031 -13.826 1.00 88.19 93 LEU A C 1
ATOM 769 O O . LEU A 1 93 ? 10.009 0.370 -13.731 1.00 88.19 93 LEU A O 1
ATOM 773 N N . ASN A 1 94 ? 12.036 0.618 -14.671 1.00 83.88 94 ASN A N 1
ATOM 774 C CA . ASN A 1 94 ? 11.653 1.733 -15.536 1.00 83.88 94 ASN A CA 1
ATOM 775 C C . ASN A 1 94 ? 10.537 1.335 -16.501 1.00 83.88 94 ASN A C 1
ATOM 777 O O . ASN A 1 94 ? 9.577 2.088 -16.650 1.00 83.88 94 ASN A O 1
ATOM 781 N N . ASN A 1 95 ? 10.631 0.152 -17.109 1.00 81.31 95 ASN A N 1
ATOM 782 C CA . ASN A 1 95 ? 9.611 -0.367 -18.014 1.00 81.31 95 ASN A CA 1
ATOM 783 C C . ASN A 1 95 ? 8.249 -0.430 -17.321 1.00 81.31 95 ASN A C 1
ATOM 785 O O . ASN A 1 95 ? 7.291 0.177 -17.797 1.00 81.31 95 ASN A O 1
ATOM 789 N N . VAL A 1 96 ? 8.170 -1.088 -16.160 1.00 84.19 96 VAL A N 1
ATOM 790 C CA . VAL A 1 96 ? 6.905 -1.266 -15.432 1.00 84.19 96 VAL A CA 1
ATOM 791 C C . VAL A 1 96 ? 6.381 0.054 -14.853 1.00 84.19 96 VAL A C 1
ATOM 793 O O . VAL A 1 96 ? 5.176 0.305 -14.873 1.00 84.19 96 VAL A O 1
ATOM 796 N N . VAL A 1 97 ? 7.255 0.943 -14.375 1.00 87.00 97 VAL A N 1
ATOM 797 C CA . VAL A 1 97 ? 6.831 2.261 -13.877 1.00 87.00 97 VAL A CA 1
ATOM 798 C C . VAL A 1 97 ? 6.292 3.123 -15.019 1.00 87.00 97 VAL A C 1
ATOM 800 O O . VAL A 1 97 ? 5.190 3.657 -14.906 1.00 87.00 97 VAL A O 1
ATOM 803 N N . CYS A 1 98 ? 7.012 3.238 -16.138 1.00 78.69 98 CYS A N 1
ATOM 804 C CA . CYS A 1 98 ? 6.557 3.993 -17.309 1.00 78.69 98 CYS A CA 1
ATOM 805 C C . CYS A 1 98 ? 5.251 3.424 -17.874 1.00 78.69 98 CYS A C 1
ATOM 807 O O . CYS A 1 98 ? 4.335 4.182 -18.185 1.00 78.69 98 CYS A O 1
ATOM 809 N N . ALA A 1 99 ? 5.132 2.098 -17.926 1.00 77.12 99 ALA A N 1
ATOM 810 C CA . ALA A 1 99 ? 3.910 1.388 -18.276 1.00 77.12 99 ALA A CA 1
ATOM 811 C C . ALA A 1 99 ? 2.713 1.802 -17.414 1.00 77.12 99 ALA A C 1
ATOM 813 O O . ALA A 1 99 ? 1.655 2.175 -17.928 1.00 77.12 99 ALA A O 1
ATOM 814 N N . ALA A 1 100 ? 2.891 1.765 -16.093 1.00 78.75 100 ALA A N 1
ATOM 815 C CA . ALA A 1 100 ? 1.859 2.131 -15.138 1.00 78.75 100 ALA A CA 1
ATOM 816 C C . ALA A 1 100 ? 1.498 3.622 -15.223 1.00 78.75 100 ALA A C 1
ATOM 818 O O . ALA A 1 100 ? 0.319 3.963 -15.124 1.00 78.75 100 ALA A O 1
ATOM 819 N N . ILE A 1 101 ? 2.480 4.503 -15.452 1.00 79.06 101 ILE A N 1
ATOM 820 C CA . ILE A 1 101 ? 2.251 5.941 -15.665 1.00 79.06 101 ILE A CA 1
ATOM 821 C C . ILE A 1 101 ? 1.401 6.166 -16.913 1.00 79.06 101 ILE A C 1
ATOM 823 O O . ILE A 1 101 ? 0.434 6.920 -16.858 1.00 79.06 101 ILE A O 1
ATOM 827 N N . LEU A 1 102 ? 1.732 5.509 -18.027 1.00 74.19 102 LEU A N 1
ATOM 828 C CA . LEU A 1 102 ? 0.991 5.645 -19.281 1.00 74.19 102 LEU A CA 1
ATOM 829 C C . LEU A 1 102 ? -0.445 5.129 -19.156 1.00 74.19 102 LEU A C 1
ATOM 831 O O . LEU A 1 102 ? -1.363 5.754 -19.681 1.00 74.19 102 LEU A O 1
ATOM 835 N N . HIS A 1 103 ? -0.648 4.019 -18.443 1.00 74.75 103 HIS A N 1
ATOM 836 C CA . HIS A 1 103 ? -1.982 3.471 -18.201 1.00 74.75 103 HIS A CA 1
ATOM 837 C C . HIS A 1 103 ? -2.834 4.398 -17.322 1.00 74.75 103 HIS A C 1
ATOM 839 O O . HIS A 1 103 ? -3.988 4.668 -17.644 1.00 74.75 103 HIS A O 1
ATOM 845 N N . ASN A 1 104 ? -2.272 4.890 -16.215 1.00 70.50 104 ASN A N 1
ATOM 846 C CA . ASN A 1 104 ? -3.002 5.709 -15.241 1.00 70.50 104 ASN A CA 1
ATOM 847 C C . ASN A 1 104 ? -2.999 7.211 -15.577 1.00 70.50 104 ASN A C 1
ATOM 849 O O . ASN A 1 104 ? -3.659 7.993 -14.895 1.00 70.50 104 ASN A O 1
ATOM 853 N N . ASN A 1 105 ? -2.250 7.615 -16.608 1.00 73.94 105 ASN A N 1
ATOM 854 C CA . ASN A 1 105 ? -2.005 8.997 -17.022 1.00 73.94 105 ASN A CA 1
ATOM 855 C C . ASN A 1 105 ? -1.525 9.914 -15.880 1.00 73.94 105 ASN A C 1
ATOM 857 O O . ASN A 1 105 ? -1.915 11.079 -15.785 1.00 73.94 105 ASN A O 1
ATOM 861 N N . PHE A 1 106 ? -0.716 9.374 -14.967 1.00 74.38 106 PHE A N 1
ATOM 862 C CA . PHE A 1 106 ? -0.252 10.098 -13.788 1.00 74.38 106 PHE A CA 1
ATOM 863 C C . PHE A 1 106 ? 0.955 9.420 -13.134 1.00 74.38 106 PHE A C 1
ATOM 865 O O . PHE A 1 106 ? 1.155 8.212 -13.253 1.00 74.38 106 PHE A O 1
ATOM 872 N N . TYR A 1 107 ? 1.730 10.211 -12.392 1.00 82.31 107 TYR A N 1
ATOM 873 C CA . TYR A 1 107 ? 2.812 9.735 -11.546 1.00 82.31 107 TYR A CA 1
ATOM 874 C C . TYR A 1 107 ? 2.702 10.298 -10.127 1.00 82.31 107 TYR A C 1
ATOM 876 O O . TYR A 1 107 ? 2.642 11.514 -9.948 1.00 82.31 107 TYR A O 1
ATOM 884 N N . VAL A 1 108 ? 2.781 9.419 -9.122 1.00 84.19 108 VAL A N 1
ATOM 885 C CA . VAL A 1 108 ? 2.956 9.800 -7.715 1.00 84.19 108 VAL A CA 1
ATOM 886 C C . VAL A 1 108 ? 4.285 9.318 -7.177 1.00 84.19 108 VAL A C 1
ATOM 888 O O . VAL A 1 108 ? 4.720 8.192 -7.424 1.00 84.19 108 VAL A O 1
ATOM 891 N N . GLN A 1 109 ? 4.899 10.175 -6.366 1.00 85.06 109 GLN A N 1
ATOM 892 C CA . GLN A 1 109 ? 6.120 9.844 -5.667 1.00 85.06 109 GLN A CA 1
ATOM 893 C C . GLN A 1 109 ? 5.896 8.653 -4.715 1.00 85.06 109 GLN A C 1
ATOM 895 O O . GLN A 1 109 ? 5.081 8.721 -3.792 1.00 85.06 109 GLN A O 1
ATOM 900 N N . GLY A 1 110 ? 6.648 7.573 -4.910 1.00 87.94 110 GLY A N 1
ATOM 901 C CA . GLY A 1 110 ? 6.472 6.298 -4.215 1.00 87.94 110 GLY A CA 1
ATOM 902 C C . GLY A 1 110 ? 5.933 5.161 -5.085 1.00 87.94 110 GLY A C 1
ATOM 903 O O . GLY A 1 110 ? 6.038 4.007 -4.666 1.00 87.94 110 GLY A O 1
ATOM 904 N N . LEU A 1 111 ? 5.455 5.444 -6.304 1.00 91.19 111 LEU A N 1
ATOM 905 C CA . LEU A 1 111 ? 5.066 4.404 -7.263 1.00 91.19 111 LEU A CA 1
ATOM 906 C C . LEU A 1 111 ? 6.252 3.498 -7.634 1.00 91.19 111 LEU A C 1
ATOM 908 O O . LEU A 1 111 ? 6.072 2.294 -7.802 1.00 91.19 111 LEU A O 1
ATOM 912 N N . SER A 1 112 ? 7.469 4.046 -7.704 1.00 94.31 112 SER A N 1
ATOM 913 C CA . SER A 1 112 ? 8.690 3.267 -7.943 1.00 94.31 112 SER A CA 1
ATOM 914 C C . SER A 1 112 ? 8.953 2.243 -6.833 1.00 94.31 112 SER A C 1
ATOM 916 O O . SER A 1 112 ? 9.340 1.115 -7.119 1.00 94.31 112 SER A O 1
ATOM 918 N N . LEU A 1 113 ? 8.666 2.588 -5.572 1.00 95.56 113 LEU A N 1
ATOM 919 C CA . LEU A 1 113 ? 8.797 1.683 -4.429 1.00 95.56 113 LEU A CA 1
ATOM 920 C C . LEU A 1 113 ? 7.763 0.549 -4.477 1.00 95.56 113 LEU A C 1
ATOM 922 O O . LEU A 1 113 ? 8.138 -0.609 -4.307 1.00 95.56 113 LEU A O 1
ATOM 926 N N . LEU A 1 114 ? 6.490 0.867 -4.746 1.00 95.94 114 LEU A N 1
ATOM 927 C CA . LEU A 1 114 ? 5.441 -0.143 -4.948 1.00 95.94 114 LEU A CA 1
ATOM 928 C C . LEU A 1 114 ? 5.818 -1.091 -6.094 1.00 95.94 114 LEU A C 1
ATOM 930 O O . LEU A 1 114 ? 5.775 -2.312 -5.946 1.00 95.94 114 LEU A O 1
ATOM 934 N N . THR A 1 115 ? 6.231 -0.515 -7.224 1.00 95.00 115 THR A N 1
ATOM 935 C CA . THR A 1 115 ? 6.592 -1.270 -8.425 1.00 95.00 115 THR A CA 1
ATOM 936 C C . THR A 1 115 ? 7.792 -2.168 -8.171 1.00 95.00 115 THR A C 1
ATOM 938 O O . THR A 1 115 ? 7.750 -3.332 -8.536 1.00 95.00 115 THR A O 1
ATOM 941 N N . ALA A 1 116 ? 8.826 -1.681 -7.483 1.00 95.38 116 ALA A N 1
ATOM 942 C CA . ALA A 1 116 ? 9.989 -2.485 -7.127 1.00 95.38 116 ALA A CA 1
ATOM 943 C C . ALA A 1 116 ? 9.624 -3.697 -6.255 1.00 95.38 116 ALA A C 1
ATOM 945 O O . ALA A 1 116 ? 10.148 -4.786 -6.476 1.00 95.38 116 ALA A O 1
ATOM 946 N N . VAL A 1 117 ? 8.709 -3.544 -5.291 1.00 95.12 117 VAL A N 1
ATOM 947 C CA . VAL A 1 117 ? 8.252 -4.673 -4.462 1.00 95.12 117 VAL A CA 1
ATOM 948 C C . VAL A 1 117 ? 7.485 -5.702 -5.293 1.00 95.12 117 VAL A C 1
ATOM 950 O O . VAL A 1 117 ? 7.754 -6.900 -5.189 1.00 95.12 117 VAL A O 1
ATOM 953 N N . LEU A 1 118 ? 6.553 -5.249 -6.132 1.00 9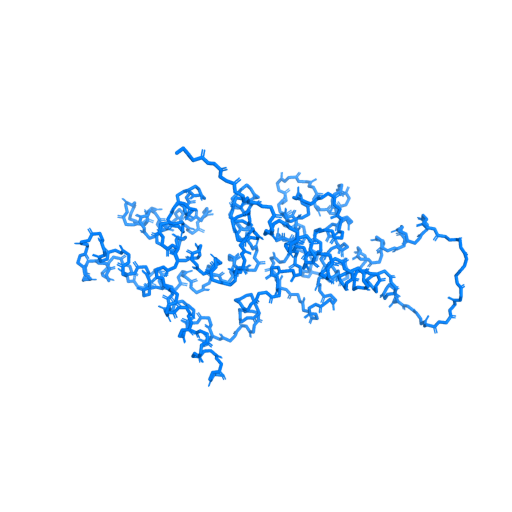3.38 118 LEU A N 1
ATOM 954 C CA . LEU A 1 118 ? 5.750 -6.141 -6.968 1.00 93.38 118 LEU A CA 1
ATOM 955 C C . LEU A 1 118 ? 6.585 -6.807 -8.069 1.00 93.38 118 LEU A C 1
ATOM 957 O O . LEU A 1 118 ? 6.376 -7.980 -8.356 1.00 93.38 118 LEU A O 1
ATOM 961 N N . LEU A 1 119 ? 7.583 -6.105 -8.605 1.00 89.88 119 LEU A N 1
ATOM 962 C CA . LEU A 1 119 ? 8.559 -6.637 -9.553 1.00 89.88 119 LEU A CA 1
ATOM 963 C C . LEU A 1 119 ? 9.405 -7.754 -8.935 1.00 89.88 119 LEU A C 1
ATOM 965 O O . LEU A 1 119 ? 9.603 -8.780 -9.567 1.00 89.88 119 LEU A O 1
ATOM 969 N N . LEU A 1 120 ? 9.855 -7.597 -7.686 1.00 88.25 120 LEU A N 1
ATOM 970 C CA . LEU A 1 120 ? 10.582 -8.655 -6.968 1.00 88.25 120 LEU A CA 1
ATOM 971 C C . LEU A 1 120 ? 9.716 -9.878 -6.631 1.00 88.25 120 LEU A C 1
ATOM 973 O O . LEU A 1 120 ? 10.257 -10.924 -6.282 1.00 88.25 120 LEU A O 1
ATOM 977 N N . SER A 1 121 ? 8.392 -9.729 -6.678 1.00 84.56 121 SER A N 1
ATOM 978 C CA . SER A 1 121 ? 7.426 -10.790 -6.360 1.00 84.56 121 SER A CA 1
ATOM 979 C C . SER A 1 121 ? 6.887 -11.498 -7.598 1.00 84.56 121 SER A C 1
ATOM 981 O O . SER A 1 121 ? 6.174 -12.491 -7.470 1.00 84.56 121 SER A O 1
ATOM 983 N N . ALA A 1 122 ? 7.158 -10.948 -8.778 1.00 80.94 122 ALA A N 1
ATOM 984 C CA . ALA A 1 122 ? 6.640 -11.422 -10.044 1.00 80.94 122 ALA A CA 1
ATOM 985 C C . ALA A 1 122 ? 7.714 -12.201 -10.804 1.00 80.94 122 ALA A C 1
ATOM 987 O O . ALA A 1 122 ? 8.901 -11.894 -10.723 1.00 80.94 122 ALA A O 1
ATOM 988 N N . ASP A 1 123 ? 7.276 -13.171 -11.599 1.00 78.56 123 ASP A N 1
ATOM 989 C CA . ASP A 1 123 ? 8.159 -13.933 -12.480 1.00 78.56 123 ASP A CA 1
ATOM 990 C C . ASP A 1 123 ? 8.511 -13.138 -13.754 1.00 78.56 123 ASP A C 1
ATOM 992 O O . ASP A 1 123 ? 9.494 -13.442 -14.427 1.00 78.56 123 ASP A O 1
ATOM 996 N N . THR A 1 124 ? 7.703 -12.125 -14.104 1.00 80.88 124 THR A N 1
ATOM 997 C CA . THR A 1 124 ? 7.821 -11.323 -15.339 1.00 80.88 124 THR A CA 1
ATOM 998 C C . THR A 1 124 ? 7.442 -9.850 -15.127 1.00 80.88 124 THR A C 1
ATOM 1000 O O . THR A 1 124 ? 6.698 -9.515 -14.200 1.00 80.88 124 THR A O 1
ATOM 1003 N N . GLU A 1 125 ? 7.906 -8.963 -16.018 1.00 82.06 125 GLU A N 1
ATOM 1004 C CA . GLU A 1 125 ? 7.540 -7.535 -16.023 1.00 82.06 125 GLU A CA 1
ATOM 1005 C C . GLU A 1 125 ? 6.036 -7.333 -16.273 1.00 82.06 125 GLU A C 1
ATOM 1007 O O . GLU A 1 125 ? 5.414 -6.463 -15.666 1.00 82.06 125 GLU A O 1
ATOM 1012 N N . GLU A 1 126 ? 5.413 -8.167 -17.107 1.00 81.50 126 GLU A N 1
ATOM 1013 C CA . GLU A 1 126 ? 3.981 -8.116 -17.405 1.00 81.50 126 GLU A CA 1
ATOM 1014 C C . GLU A 1 126 ? 3.134 -8.493 -16.191 1.00 81.50 126 GLU A C 1
ATOM 1016 O O . GLU A 1 126 ? 2.113 -7.857 -15.916 1.00 81.50 126 GLU A O 1
ATOM 1021 N N . GLN A 1 127 ? 3.556 -9.512 -15.440 1.00 80.75 127 GLN A N 1
ATOM 1022 C CA . GLN A 1 127 ? 2.901 -9.880 -14.190 1.00 80.75 127 GLN A CA 1
ATOM 1023 C C . GLN A 1 127 ? 3.085 -8.783 -13.138 1.00 80.75 127 GLN A C 1
ATOM 1025 O O . GLN A 1 127 ? 2.118 -8.424 -12.465 1.00 80.75 127 GLN A O 1
ATOM 1030 N N . ALA A 1 128 ? 4.288 -8.210 -13.027 1.00 84.94 128 ALA A N 1
ATOM 1031 C CA . ALA A 1 128 ? 4.545 -7.079 -12.141 1.00 84.94 128 ALA A CA 1
ATOM 1032 C C . ALA A 1 128 ? 3.633 -5.894 -12.485 1.00 84.94 128 ALA A C 1
ATOM 1034 O O . ALA A 1 128 ? 2.983 -5.333 -11.603 1.00 84.94 128 ALA A O 1
ATOM 1035 N N . LEU A 1 129 ? 3.511 -5.564 -13.772 1.00 85.00 129 LEU A N 1
ATOM 1036 C CA . LEU A 1 129 ? 2.606 -4.531 -14.254 1.00 85.00 129 LEU A CA 1
ATOM 1037 C C . LEU A 1 129 ? 1.151 -4.849 -13.910 1.00 85.00 129 LEU A C 1
ATOM 1039 O O . LEU A 1 129 ? 0.451 -3.978 -13.406 1.00 85.00 129 LEU A O 1
ATOM 1043 N N . ALA A 1 130 ? 0.682 -6.073 -14.153 1.00 82.25 130 ALA A N 1
ATOM 1044 C CA . ALA A 1 130 ? -0.689 -6.459 -13.834 1.00 82.25 130 ALA A CA 1
ATOM 1045 C C . ALA A 1 130 ? -0.992 -6.286 -12.337 1.00 82.25 130 ALA A C 1
ATOM 1047 O O . ALA A 1 130 ? -2.054 -5.775 -11.983 1.00 82.25 130 ALA A O 1
ATOM 1048 N N . LEU A 1 131 ? -0.046 -6.643 -11.463 1.00 87.81 131 LEU A N 1
ATOM 1049 C CA . LEU A 1 131 ? -0.160 -6.424 -10.020 1.00 87.81 131 LEU A CA 1
ATOM 1050 C C . LEU A 1 131 ? -0.183 -4.929 -9.671 1.00 87.81 131 LEU A C 1
ATOM 1052 O O . LEU A 1 131 ? -1.030 -4.503 -8.886 1.00 87.81 131 LEU A O 1
ATOM 1056 N N . VAL A 1 132 ? 0.700 -4.123 -10.273 1.00 91.75 132 VAL A N 1
ATOM 1057 C CA . VAL A 1 132 ? 0.732 -2.664 -10.065 1.00 91.75 132 VAL A CA 1
ATOM 1058 C C . VAL A 1 132 ? -0.594 -2.041 -10.493 1.00 91.75 132 VAL A C 1
ATOM 1060 O O . VAL A 1 132 ? -1.203 -1.309 -9.719 1.00 91.75 132 VAL A O 1
ATOM 1063 N N . LEU A 1 133 ? -1.083 -2.366 -11.691 1.00 88.00 133 LEU A N 1
ATOM 1064 C CA . LEU A 1 133 ? -2.349 -1.853 -12.212 1.00 88.00 133 LEU A CA 1
ATOM 1065 C C . LEU A 1 133 ? -3.543 -2.320 -11.380 1.00 88.00 133 LEU A C 1
ATOM 1067 O O . LEU A 1 133 ? -4.454 -1.533 -11.143 1.00 88.00 133 LEU A O 1
ATOM 1071 N N . HIS A 1 134 ? -3.537 -3.564 -10.898 1.00 89.31 134 HIS A N 1
ATOM 1072 C CA . HIS A 1 134 ? -4.588 -4.062 -10.016 1.00 89.31 134 HIS A CA 1
ATOM 1073 C C . HIS A 1 134 ? -4.653 -3.262 -8.709 1.00 89.31 134 HIS A C 1
ATOM 1075 O O . HIS A 1 134 ? -5.732 -2.824 -8.309 1.00 89.31 134 HIS A O 1
ATOM 1081 N N . TYR A 1 135 ? -3.502 -3.010 -8.080 1.00 93.81 135 TYR A N 1
ATOM 1082 C CA . TYR A 1 135 ? -3.426 -2.224 -6.851 1.00 93.81 135 TYR A CA 1
ATOM 1083 C C . TYR A 1 135 ? -3.789 -0.747 -7.081 1.00 93.81 135 TYR A C 1
ATOM 1085 O O . TYR A 1 135 ? -4.612 -0.186 -6.354 1.00 93.81 135 TYR A O 1
ATOM 1093 N N . CYS A 1 136 ? -3.233 -0.119 -8.121 1.00 90.50 136 CYS A N 1
ATOM 1094 C CA . CYS A 1 136 ? -3.529 1.270 -8.486 1.00 90.50 136 CYS A CA 1
ATOM 1095 C C . CYS A 1 136 ? -4.976 1.472 -8.959 1.00 90.50 136 CYS A C 1
ATOM 1097 O O . CYS A 1 136 ? -5.523 2.561 -8.811 1.00 90.50 136 CYS A O 1
ATOM 1099 N N . GLY A 1 137 ? -5.612 0.429 -9.498 1.00 87.62 137 GLY A N 1
ATOM 1100 C CA . GLY A 1 137 ? -7.016 0.437 -9.904 1.00 87.62 137 GLY A CA 1
ATOM 1101 C C . GLY A 1 137 ? -8.004 0.399 -8.736 1.00 87.62 137 GLY A C 1
ATOM 1102 O O . GLY A 1 137 ? -9.199 0.628 -8.948 1.00 87.62 137 GLY A O 1
ATOM 1103 N N . SER A 1 138 ? -7.526 0.140 -7.516 1.00 91.94 138 SER A N 1
ATOM 1104 C CA . SER A 1 138 ? -8.348 0.198 -6.309 1.00 91.94 138 SER A CA 1
ATOM 1105 C C . SER A 1 138 ? -8.977 1.578 -6.129 1.00 91.94 138 SER A C 1
ATOM 1107 O O . SER A 1 138 ? -8.397 2.614 -6.477 1.00 91.94 138 SER A O 1
ATOM 1109 N N . ARG A 1 139 ? -10.201 1.613 -5.603 1.00 91.56 139 ARG A N 1
ATOM 1110 C CA . ARG A 1 139 ? -10.879 2.871 -5.295 1.00 91.56 139 ARG A CA 1
ATOM 1111 C C . ARG A 1 139 ? -10.083 3.679 -4.276 1.00 91.56 139 ARG A C 1
ATOM 1113 O O . ARG A 1 139 ? -9.879 4.866 -4.490 1.00 91.56 139 ARG A O 1
ATOM 1120 N N . VAL A 1 140 ? -9.577 3.031 -3.229 1.00 92.00 140 VAL A N 1
ATOM 1121 C CA . VAL A 1 140 ? -8.802 3.698 -2.175 1.00 92.00 140 VAL A CA 1
ATOM 1122 C C . VAL A 1 140 ? -7.567 4.390 -2.759 1.00 92.00 140 VAL A C 1
ATOM 1124 O O . VAL A 1 140 ? -7.316 5.551 -2.450 1.00 92.00 140 VAL A O 1
ATOM 1127 N N . PHE A 1 141 ? -6.813 3.729 -3.645 1.00 91.75 141 PHE A N 1
ATOM 1128 C CA . PHE A 1 141 ? -5.648 4.353 -4.280 1.00 91.75 141 PHE A CA 1
ATOM 1129 C C . PHE A 1 141 ? -6.040 5.572 -5.126 1.00 91.75 141 PHE A C 1
ATOM 1131 O O . PHE A 1 141 ? -5.417 6.629 -5.007 1.00 91.75 141 PHE A O 1
ATOM 1138 N N . ARG A 1 142 ? -7.088 5.446 -5.950 1.00 89.44 142 ARG A N 1
ATOM 1139 C CA . ARG A 1 142 ? -7.561 6.528 -6.831 1.00 89.44 142 ARG A CA 1
ATOM 1140 C C . ARG A 1 142 ? -8.133 7.717 -6.062 1.00 89.44 142 ARG A C 1
ATOM 1142 O O . ARG A 1 142 ? -7.895 8.860 -6.443 1.00 89.44 142 ARG A O 1
ATOM 1149 N N . ASP A 1 143 ? -8.824 7.469 -4.956 1.00 89.81 143 ASP A N 1
ATOM 1150 C CA . ASP A 1 143 ? -9.349 8.532 -4.105 1.00 89.81 143 ASP A CA 1
ATOM 1151 C C . ASP A 1 143 ? -8.200 9.353 -3.499 1.00 89.81 143 ASP A C 1
ATOM 1153 O O . ASP A 1 143 ? -8.227 10.585 -3.538 1.00 89.81 143 ASP A O 1
ATOM 1157 N N . PHE A 1 144 ? -7.137 8.695 -3.022 1.00 88.19 144 PHE A N 1
ATOM 1158 C CA . PHE A 1 144 ? -5.941 9.382 -2.525 1.00 88.19 144 PHE A CA 1
ATOM 1159 C C . PHE A 1 144 ? -5.167 10.097 -3.639 1.00 88.19 144 PHE A C 1
ATOM 1161 O O . PHE A 1 144 ? -4.627 11.178 -3.402 1.00 88.19 144 PHE A O 1
ATOM 1168 N N . GLN A 1 145 ? -5.151 9.552 -4.861 1.00 85.12 145 GLN A N 1
ATOM 1169 C CA . GLN A 1 145 ? -4.522 10.181 -6.029 1.00 85.12 145 GLN A CA 1
ATOM 1170 C C . GLN A 1 145 ? -5.101 11.571 -6.344 1.00 85.12 145 GLN A C 1
ATOM 1172 O O . GLN A 1 145 ? -4.383 12.411 -6.883 1.00 85.12 145 GLN A O 1
ATOM 1177 N N . SER A 1 146 ? -6.363 11.845 -5.995 1.00 79.44 146 SER A N 1
ATOM 1178 C CA . SER A 1 146 ? -6.967 13.172 -6.191 1.00 79.44 146 SER A CA 1
ATOM 1179 C C . SER A 1 146 ? -6.305 14.278 -5.357 1.00 79.44 146 SER A C 1
ATOM 1181 O O . SER A 1 146 ? -6.490 15.456 -5.660 1.00 79.44 146 SER A O 1
ATOM 1183 N N . PHE A 1 147 ? -5.572 13.918 -4.293 1.00 77.25 147 PHE A N 1
ATOM 1184 C CA . PHE A 1 147 ? -5.060 14.834 -3.266 1.00 77.25 147 PHE A CA 1
ATOM 1185 C C . PHE A 1 147 ? -6.123 15.785 -2.691 1.00 77.25 147 PHE A C 1
ATOM 1187 O O . PHE A 1 147 ? -5.789 16.812 -2.096 1.00 77.25 147 PHE A O 1
ATOM 1194 N N . ALA A 1 148 ? -7.409 15.451 -2.835 1.00 84.81 148 ALA A N 1
ATOM 1195 C CA . ALA A 1 148 ? -8.486 16.235 -2.270 1.00 84.81 148 ALA A CA 1
ATOM 1196 C C . ALA A 1 148 ? -8.427 16.127 -0.743 1.00 84.81 148 ALA A C 1
ATOM 1198 O O . ALA A 1 148 ? -8.626 15.059 -0.161 1.00 84.81 148 ALA A O 1
ATOM 1199 N N . GLU A 1 149 ? -8.155 17.256 -0.089 1.00 83.75 149 GLU A N 1
ATOM 1200 C CA . GLU A 1 149 ? -7.987 17.332 1.363 1.00 83.75 149 GLU A CA 1
ATOM 1201 C C . GLU A 1 149 ? -9.196 16.744 2.101 1.00 83.75 149 GLU A C 1
ATOM 1203 O O . GLU A 1 149 ? -9.042 15.998 3.067 1.00 83.75 149 GLU A O 1
ATOM 1208 N N . GLN A 1 150 ? -10.403 17.023 1.603 1.00 85.62 150 GLN A N 1
ATOM 1209 C CA . GLN A 1 150 ? -11.640 16.503 2.174 1.00 85.62 150 GLN A CA 1
ATOM 1210 C C . GLN A 1 150 ? -11.735 14.976 2.065 1.00 85.62 150 GLN A C 1
ATOM 1212 O O . GLN A 1 150 ? -12.158 14.323 3.021 1.00 85.62 150 GLN A O 1
ATOM 1217 N N . THR A 1 151 ? -11.307 14.397 0.943 1.00 87.25 151 THR A N 1
ATOM 1218 C CA . THR A 1 151 ? -11.275 12.944 0.731 1.00 87.25 151 THR A CA 1
ATOM 1219 C C . THR A 1 151 ? -10.334 12.285 1.730 1.00 87.25 151 THR A C 1
ATOM 1221 O O . THR A 1 151 ? -10.755 11.405 2.481 1.00 87.25 151 THR A O 1
ATOM 1224 N N . ILE A 1 152 ? -9.090 12.769 1.814 1.00 85.56 152 ILE A N 1
ATOM 1225 C CA . ILE A 1 152 ? -8.072 12.239 2.735 1.00 85.56 152 ILE A CA 1
ATOM 1226 C C . ILE A 1 152 ? -8.563 12.337 4.184 1.00 85.56 152 ILE A C 1
ATOM 1228 O O . ILE A 1 152 ? -8.564 11.337 4.899 1.00 85.56 152 ILE A O 1
ATOM 1232 N N . LYS A 1 153 ? -9.091 13.500 4.591 1.00 84.38 153 LYS A N 1
ATOM 1233 C CA . LYS A 1 153 ? -9.681 13.695 5.925 1.00 84.38 153 LYS A CA 1
ATOM 1234 C C . LYS A 1 153 ? -10.813 12.715 6.209 1.00 84.38 153 LYS A C 1
ATOM 1236 O O . LYS A 1 153 ? -10.910 12.199 7.319 1.00 84.38 153 LYS A O 1
ATOM 1241 N N . THR A 1 154 ? -11.673 12.439 5.232 1.00 88.31 154 THR A N 1
ATOM 1242 C CA . THR A 1 154 ? -12.808 11.522 5.416 1.00 88.31 154 THR A CA 1
ATOM 1243 C C . THR A 1 154 ? -12.325 10.087 5.656 1.00 88.31 154 THR A C 1
ATOM 1245 O O . THR A 1 154 ? -12.801 9.435 6.590 1.00 88.31 154 THR A O 1
ATOM 1248 N N . TYR A 1 155 ? -11.323 9.623 4.898 1.00 89.00 155 TYR A N 1
ATOM 1249 C CA . TYR A 1 155 ? -10.655 8.341 5.154 1.00 89.00 155 TYR A CA 1
ATOM 1250 C C . TYR A 1 155 ? -10.026 8.295 6.549 1.00 89.00 155 TYR A C 1
ATOM 1252 O O . TYR A 1 155 ? -10.275 7.353 7.304 1.00 89.00 155 TYR A O 1
ATOM 1260 N N . SER A 1 156 ? -9.265 9.322 6.924 1.00 84.88 156 SER A N 1
ATOM 1261 C CA . SER A 1 156 ? -8.602 9.391 8.227 1.00 84.88 156 SER A CA 1
ATOM 1262 C C . SER A 1 156 ? -9.585 9.379 9.390 1.00 84.88 156 SER A C 1
ATOM 1264 O O . SER A 1 156 ? -9.386 8.635 10.347 1.00 84.88 156 SER A O 1
ATOM 1266 N N . ILE A 1 157 ? -10.689 10.129 9.301 1.00 84.31 157 ILE A N 1
ATOM 1267 C CA . ILE A 1 157 ? -11.758 10.110 10.308 1.00 84.31 157 ILE A CA 1
ATOM 1268 C C . ILE A 1 157 ? -12.361 8.709 10.418 1.00 84.31 157 ILE A C 1
ATOM 1270 O O . ILE A 1 157 ? -12.611 8.238 11.529 1.00 84.31 157 ILE A O 1
ATOM 1274 N N . CYS A 1 158 ? -12.610 8.040 9.289 1.00 87.94 158 CYS A N 1
ATOM 1275 C CA . CYS A 1 158 ? -13.153 6.685 9.284 1.00 87.94 158 CYS A CA 1
ATOM 1276 C C . CYS A 1 158 ? -12.203 5.699 9.976 1.00 87.94 158 CYS A C 1
ATOM 1278 O O . CYS A 1 158 ? -12.621 4.963 10.871 1.00 87.94 158 CYS A O 1
ATOM 1280 N N . ILE A 1 159 ? -10.920 5.727 9.610 1.00 88.44 159 ILE A N 1
ATOM 1281 C CA . ILE A 1 159 ? -9.886 4.873 10.205 1.00 88.44 159 ILE A CA 1
ATOM 1282 C C . ILE A 1 159 ? -9.751 5.165 11.701 1.00 88.44 159 ILE A C 1
ATOM 1284 O O . ILE A 1 159 ? -9.767 4.241 12.510 1.00 88.44 159 ILE A O 1
ATOM 1288 N N . PHE A 1 160 ? -9.705 6.437 12.095 1.00 84.81 160 PHE A N 1
ATOM 1289 C CA . PHE A 1 160 ? -9.570 6.834 13.494 1.00 84.81 160 PHE A CA 1
ATOM 1290 C C . PHE A 1 160 ? -10.769 6.397 14.345 1.00 84.81 160 PHE A C 1
ATOM 1292 O O . PHE A 1 160 ? -10.594 5.865 15.439 1.00 84.81 160 PHE A O 1
ATOM 1299 N N . LYS A 1 161 ? -11.997 6.533 13.826 1.00 85.31 161 LYS A N 1
ATOM 1300 C CA . LYS A 1 161 ? -13.203 6.012 14.490 1.00 85.31 161 LYS A CA 1
ATOM 1301 C C . LYS A 1 161 ? -13.147 4.496 14.668 1.00 85.31 161 LYS A C 1
ATOM 1303 O O . LYS A 1 161 ? -13.553 4.000 15.716 1.00 85.31 161 LYS A O 1
ATOM 1308 N N . ALA A 1 162 ? -12.650 3.763 13.671 1.00 89.31 162 ALA A N 1
ATOM 1309 C CA . ALA A 1 162 ? -12.475 2.319 13.781 1.00 89.31 162 ALA A CA 1
ATOM 1310 C C . ALA A 1 162 ? -11.429 1.957 14.849 1.00 89.31 162 ALA A C 1
ATOM 1312 O O . ALA A 1 162 ? -11.684 1.079 15.668 1.00 89.31 162 ALA A O 1
ATOM 1313 N N . VAL A 1 163 ? -10.303 2.676 14.901 1.00 86.94 163 VAL A N 1
ATOM 1314 C CA . VAL A 1 163 ? -9.262 2.498 15.928 1.00 86.94 163 VAL A CA 1
ATOM 1315 C C . VAL A 1 163 ? -9.805 2.752 17.336 1.00 86.94 163 VAL A C 1
ATOM 1317 O O . VAL A 1 163 ? -9.583 1.925 18.216 1.00 86.94 163 VAL A O 1
ATOM 1320 N N . ILE A 1 164 ? -10.563 3.835 17.552 1.00 84.81 164 ILE A N 1
ATOM 1321 C CA . ILE A 1 164 ? -11.199 4.116 18.853 1.00 84.81 164 ILE A CA 1
ATOM 1322 C C . ILE A 1 164 ? -12.080 2.945 19.284 1.00 84.81 164 ILE A C 1
ATOM 1324 O O . ILE A 1 164 ? -11.941 2.463 20.403 1.00 84.81 164 ILE A O 1
ATOM 1328 N N . ARG A 1 165 ? -12.937 2.448 18.387 1.00 87.12 165 ARG A N 1
ATOM 1329 C CA . ARG A 1 165 ? -13.816 1.313 18.696 1.00 87.12 165 ARG A CA 1
ATOM 1330 C C . ARG A 1 165 ? -13.036 0.063 19.085 1.00 87.12 165 ARG A C 1
ATOM 1332 O O . ARG A 1 165 ? -13.454 -0.640 19.994 1.00 87.12 165 ARG A O 1
ATOM 1339 N N . LEU A 1 166 ? -11.892 -0.193 18.443 1.00 89.38 166 LEU A N 1
ATOM 1340 C CA . LEU A 1 166 ? -11.031 -1.318 18.815 1.00 89.38 166 LEU A CA 1
ATOM 1341 C C . LEU A 1 166 ? -10.470 -1.184 20.230 1.00 89.38 166 LEU A C 1
ATOM 1343 O O . LEU A 1 166 ? -10.362 -2.196 20.915 1.00 89.38 166 LEU A O 1
ATOM 1347 N N . PHE A 1 167 ? -10.139 0.028 20.677 1.00 86.25 167 PHE A N 1
ATOM 1348 C CA . PHE A 1 167 ? -9.748 0.262 22.067 1.00 86.25 167 PHE A CA 1
ATOM 1349 C C . PHE A 1 167 ? -10.935 0.128 23.032 1.00 86.25 167 PHE A C 1
ATOM 1351 O O . PHE A 1 167 ? -10.795 -0.501 24.079 1.00 86.25 167 PHE A O 1
ATOM 1358 N N . GLU A 1 168 ? -12.115 0.636 22.666 1.00 85.38 168 GLU A N 1
ATOM 1359 C CA . GLU A 1 168 ? -13.340 0.459 23.461 1.00 85.38 168 GLU A CA 1
ATOM 1360 C C . GLU A 1 168 ? -13.683 -1.030 23.648 1.00 85.38 168 GLU A C 1
ATOM 1362 O O . GLU A 1 168 ? -14.042 -1.445 24.749 1.00 85.38 168 GLU A O 1
ATOM 1367 N N . ASP A 1 169 ? -13.497 -1.862 22.615 1.00 86.19 169 ASP A N 1
ATOM 1368 C CA . ASP A 1 169 ? -13.680 -3.318 22.706 1.00 86.19 169 ASP A CA 1
ATOM 1369 C C . ASP A 1 169 ? -12.711 -3.988 23.702 1.00 86.19 169 ASP A C 1
ATOM 1371 O O . ASP A 1 169 ? -13.007 -5.072 24.206 1.00 86.19 169 ASP A O 1
ATOM 1375 N N . GLN A 1 170 ? -11.548 -3.379 23.972 1.00 83.31 170 GLN A N 1
ATOM 1376 C CA . GLN A 1 170 ? -10.591 -3.844 24.989 1.00 83.31 170 GLN A CA 1
ATOM 1377 C C . GLN A 1 170 ? -10.931 -3.334 26.401 1.00 83.31 170 GLN A C 1
ATOM 1379 O O . GLN A 1 170 ? -10.233 -3.669 27.355 1.00 83.31 170 GLN A O 1
ATOM 1384 N N . GLY A 1 171 ? -12.002 -2.549 26.555 1.00 80.44 171 GLY A N 1
ATOM 1385 C CA . GLY A 1 171 ? -12.418 -1.972 27.834 1.00 80.44 171 GLY A CA 1
ATOM 1386 C C . GLY A 1 171 ? -11.691 -0.679 28.213 1.00 80.44 171 GLY A C 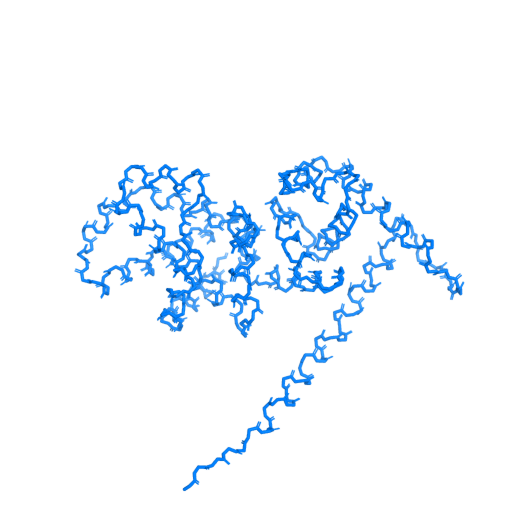1
ATOM 1387 O O . GLY A 1 171 ? -11.824 -0.228 29.351 1.00 80.44 171 GLY A O 1
ATOM 1388 N N . GLU A 1 172 ? -10.946 -0.070 27.287 1.00 76.62 172 GLU A N 1
ATOM 1389 C CA . GLU A 1 172 ? -10.275 1.210 27.524 1.00 76.62 172 GLU A CA 1
ATOM 1390 C C . GLU A 1 172 ? -11.297 2.367 27.505 1.00 76.62 172 GLU A C 1
ATOM 1392 O O . GLU A 1 172 ? -12.077 2.492 26.553 1.00 76.62 172 GLU A O 1
ATOM 1397 N N . PRO A 1 173 ? -11.336 3.244 28.527 1.00 72.75 173 PRO A N 1
ATOM 1398 C CA . PRO A 1 173 ? -12.271 4.363 28.546 1.00 72.75 173 PRO A CA 1
ATOM 1399 C C . PRO A 1 173 ? -11.968 5.394 27.448 1.00 72.75 173 PRO A C 1
ATOM 1401 O O . PRO A 1 173 ? -10.833 5.846 27.300 1.00 72.75 173 PRO A O 1
ATOM 1404 N N . LEU A 1 174 ? -13.008 5.870 26.753 1.00 69.56 174 LEU A N 1
ATOM 1405 C CA . LEU A 1 174 ? -12.893 6.838 25.651 1.00 69.56 174 LEU A CA 1
ATOM 1406 C C . LEU A 1 174 ? -12.076 8.093 26.003 1.00 69.56 174 LEU A C 1
ATOM 1408 O O . LEU A 1 174 ? -11.306 8.566 25.175 1.00 69.56 174 LEU A O 1
ATOM 1412 N N . HIS A 1 175 ? -12.208 8.619 27.224 1.00 67.44 175 HIS A N 1
ATOM 1413 C CA . HIS A 1 175 ? -11.464 9.807 27.658 1.00 67.44 175 HIS A CA 1
ATOM 1414 C C . HIS A 1 175 ? -9.952 9.552 27.757 1.00 67.44 175 HIS A C 1
ATOM 1416 O O . HIS A 1 175 ? -9.175 10.425 27.391 1.00 67.44 175 HIS A O 1
ATOM 1422 N N . VAL A 1 176 ? -9.535 8.344 28.157 1.00 67.06 176 VAL A N 1
ATOM 1423 C CA . VAL A 1 176 ? -8.121 7.933 28.224 1.00 67.06 176 VAL A CA 1
ATOM 1424 C C . VAL A 1 176 ? -7.549 7.766 26.817 1.00 67.06 176 VAL A C 1
ATOM 1426 O O . VAL A 1 176 ? -6.442 8.217 26.534 1.00 67.06 176 VAL A O 1
ATOM 1429 N N . ILE A 1 177 ? -8.324 7.167 25.910 1.00 66.69 177 ILE A N 1
ATOM 1430 C CA . ILE A 1 177 ? -7.957 7.009 24.496 1.00 66.69 177 ILE A CA 1
ATOM 1431 C C . ILE A 1 177 ? -7.826 8.383 23.825 1.00 66.69 177 ILE A C 1
ATOM 1433 O O . ILE A 1 177 ? -6.849 8.647 23.130 1.00 66.69 177 ILE A O 1
ATOM 1437 N N . GLN A 1 178 ? -8.795 9.275 24.044 1.00 68.06 178 GLN A N 1
ATOM 1438 C CA . GLN A 1 178 ? -8.805 10.617 23.463 1.00 68.06 178 GLN A CA 1
ATOM 1439 C C . GLN A 1 178 ? -7.671 11.486 23.998 1.00 68.06 178 GLN A C 1
ATOM 1441 O O . GLN A 1 178 ? -7.019 12.155 23.206 1.00 68.06 178 GLN A O 1
ATOM 1446 N N . GLU A 1 179 ? -7.402 11.456 25.304 1.00 64.94 179 GLU A N 1
ATOM 1447 C CA . GLU A 1 179 ? -6.295 12.199 25.911 1.00 64.94 179 GLU A CA 1
ATOM 1448 C C . GLU A 1 179 ? -4.947 11.724 25.352 1.00 64.94 179 GLU A C 1
ATOM 1450 O O . GLU A 1 179 ? -4.146 12.541 24.896 1.00 64.94 179 GLU A O 1
ATOM 1455 N N . ARG A 1 180 ? -4.739 10.403 25.268 1.00 62.88 180 ARG A N 1
ATOM 1456 C CA . ARG A 1 180 ? -3.469 9.807 24.828 1.00 62.88 180 ARG A CA 1
ATOM 1457 C C . ARG A 1 180 ? -3.238 9.822 23.310 1.00 62.88 180 ARG A C 1
ATOM 1459 O O . ARG A 1 180 ? -2.089 9.813 22.881 1.00 62.88 180 ARG A O 1
ATOM 1466 N N . LEU A 1 181 ? -4.295 9.845 22.493 1.00 65.62 181 LEU A N 1
ATOM 1467 C CA . LEU A 1 181 ? -4.197 9.921 21.025 1.00 65.62 181 LEU A CA 1
ATOM 1468 C C . LEU A 1 181 ? -4.360 11.354 20.473 1.00 65.62 181 LEU A C 1
ATOM 1470 O O . LEU A 1 181 ? -4.293 11.548 19.255 1.00 65.62 181 LEU A O 1
ATOM 1474 N N . SER A 1 182 ? -4.591 12.359 21.329 1.00 60.16 182 SER A N 1
ATOM 1475 C CA . SER A 1 182 ? -4.878 13.733 20.889 1.00 60.16 182 SER A CA 1
ATOM 1476 C C . SER A 1 182 ? -3.708 14.420 20.161 1.00 60.16 182 SER A C 1
ATOM 1478 O O . SER A 1 182 ? -2.537 14.216 20.470 1.00 60.16 182 SER A O 1
ATOM 1480 N N . GLN A 1 183 ? -4.081 15.230 19.154 1.00 50.91 183 GLN A N 1
ATOM 1481 C CA . GLN A 1 183 ? -3.300 16.033 18.186 1.00 50.91 183 GLN A CA 1
ATOM 1482 C C . GLN A 1 183 ? -2.198 15.322 17.378 1.00 50.91 183 GLN A C 1
ATOM 1484 O O . GLN A 1 183 ? -2.149 15.492 16.160 1.00 50.91 183 GLN A O 1
ATOM 1489 N N . SER A 1 184 ? -1.355 14.498 17.991 1.00 49.97 184 SER A N 1
ATOM 1490 C CA . SER A 1 184 ? -0.198 13.892 17.326 1.00 49.97 184 SER A CA 1
ATOM 1491 C C . SER A 1 184 ? -0.605 12.781 16.355 1.00 49.97 184 SER A C 1
ATOM 1493 O O . SER A 1 184 ? -0.199 12.802 15.195 1.00 49.97 184 SER A O 1
ATOM 1495 N N . VAL A 1 185 ? -1.457 11.838 16.780 1.00 53.75 185 VAL A N 1
ATOM 1496 C CA . VAL A 1 185 ? -1.812 10.658 15.967 1.00 53.75 185 VAL A CA 1
ATOM 1497 C C . VAL A 1 185 ? -2.686 11.039 14.772 1.00 53.75 185 VAL A C 1
ATOM 1499 O O . VAL A 1 185 ? -2.442 10.566 13.669 1.00 53.75 185 VAL A O 1
ATOM 1502 N N . TYR A 1 186 ? -3.648 11.948 14.945 1.00 55.31 186 TYR A N 1
ATOM 1503 C CA . TYR A 1 186 ? -4.565 12.352 13.872 1.00 55.31 186 TYR A CA 1
ATOM 1504 C C . TYR A 1 186 ? -3.838 13.006 12.679 1.00 55.31 186 TYR A C 1
ATOM 1506 O O . TYR A 1 186 ? -4.058 12.622 11.534 1.00 55.31 186 TYR A O 1
ATOM 1514 N N . HIS A 1 187 ? -2.908 13.933 12.936 1.00 51.66 187 HIS A N 1
ATOM 1515 C CA . HIS A 1 187 ? -2.114 14.566 11.873 1.00 51.66 187 HIS A CA 1
ATOM 1516 C C . HIS A 1 187 ? -1.037 13.639 11.292 1.00 51.66 187 HIS A C 1
ATOM 1518 O O . HIS A 1 187 ? -0.716 13.731 10.105 1.00 51.66 187 HIS A O 1
ATOM 1524 N N . LEU A 1 188 ? -0.501 12.720 12.103 1.00 54.03 188 LEU A N 1
ATOM 1525 C CA . LEU A 1 188 ? 0.379 11.655 11.621 1.00 54.03 188 LEU A CA 1
ATOM 1526 C C . LEU A 1 188 ? -0.358 10.720 10.656 1.00 54.03 188 LEU A C 1
ATOM 1528 O O . LEU A 1 188 ? 0.229 10.317 9.657 1.00 54.03 188 LEU A O 1
ATOM 1532 N N . VAL A 1 189 ? -1.634 10.419 10.912 1.00 59.16 189 VAL A N 1
ATOM 1533 C CA . VAL A 1 189 ? -2.458 9.531 10.083 1.00 59.16 189 VAL A CA 1
ATOM 1534 C C . VAL A 1 189 ? -2.663 10.113 8.676 1.00 59.16 189 VAL A C 1
ATOM 1536 O O . VAL A 1 189 ? -2.355 9.414 7.718 1.00 59.16 189 VAL A O 1
ATOM 1539 N N . ASP A 1 190 ? -3.039 11.386 8.508 1.00 62.03 190 ASP A N 1
ATOM 1540 C CA . ASP A 1 190 ? -3.283 11.984 7.173 1.00 62.03 190 ASP A CA 1
ATOM 1541 C C . ASP A 1 190 ? -2.079 11.844 6.211 1.00 62.03 190 ASP A C 1
ATOM 1543 O O . ASP A 1 190 ? -2.185 11.321 5.092 1.00 62.03 190 ASP A O 1
ATOM 1547 N N . CYS A 1 191 ? -0.897 12.276 6.663 1.00 60.12 191 CYS A N 1
ATOM 1548 C CA . CYS A 1 191 ? 0.329 12.246 5.861 1.00 60.12 191 CYS A CA 1
ATOM 1549 C C . CYS A 1 191 ? 0.931 10.835 5.754 1.00 60.12 191 CYS A C 1
ATOM 1551 O O . CYS A 1 191 ? 1.490 10.476 4.710 1.00 60.12 191 CYS A O 1
ATOM 1553 N N . ALA A 1 192 ? 0.825 10.015 6.807 1.00 72.06 192 ALA A N 1
ATOM 1554 C CA . ALA A 1 192 ? 1.343 8.651 6.779 1.00 72.06 192 ALA A CA 1
ATOM 1555 C C . ALA A 1 192 ? 0.511 7.750 5.862 1.00 72.06 192 ALA A C 1
ATOM 1557 O O . ALA A 1 192 ? 1.103 6.993 5.095 1.00 72.06 192 ALA A O 1
ATOM 1558 N N . LEU A 1 193 ? -0.823 7.855 5.879 1.00 79.31 193 LEU A N 1
ATOM 1559 C CA . LEU A 1 193 ? -1.714 7.014 5.072 1.00 79.31 193 LEU A CA 1
ATOM 1560 C C . LEU A 1 193 ? -1.430 7.158 3.580 1.00 79.31 193 LEU A C 1
ATOM 1562 O O . LEU A 1 193 ? -1.221 6.152 2.907 1.00 79.31 193 LEU A O 1
ATOM 1566 N N . SER A 1 194 ? -1.323 8.392 3.083 1.00 82.25 194 SER A N 1
ATOM 1567 C CA . SER A 1 194 ? -0.992 8.652 1.676 1.00 82.25 194 SER A CA 1
ATOM 1568 C C . SER A 1 194 ? 0.335 7.987 1.291 1.00 82.25 194 SER A C 1
ATOM 1570 O O . SER A 1 194 ? 0.445 7.305 0.274 1.00 82.25 194 SER A O 1
ATOM 1572 N N . GLY A 1 195 ? 1.348 8.111 2.156 1.00 85.94 195 GLY A N 1
ATOM 1573 C CA . GLY A 1 195 ? 2.640 7.462 1.957 1.00 85.94 195 GLY A CA 1
ATOM 1574 C C . GLY A 1 195 ? 2.572 5.933 1.970 1.00 85.94 195 GLY A C 1
ATOM 1575 O O . GLY A 1 195 ? 3.283 5.300 1.192 1.00 85.94 195 GLY A O 1
ATOM 1576 N N . LEU A 1 196 ? 1.745 5.335 2.827 1.00 89.38 196 LEU A N 1
ATOM 1577 C CA . LEU A 1 196 ? 1.549 3.885 2.893 1.00 89.38 196 LEU A CA 1
ATOM 1578 C C . LEU A 1 196 ? 0.808 3.369 1.659 1.00 89.38 196 LEU A C 1
ATOM 1580 O O . LEU A 1 196 ? 1.270 2.413 1.042 1.00 89.38 196 LEU A O 1
ATOM 1584 N N . ILE A 1 197 ? -0.274 4.038 1.261 1.00 91.88 197 ILE A N 1
ATOM 1585 C CA . ILE A 1 197 ? -1.104 3.657 0.116 1.00 91.88 197 ILE A CA 1
ATOM 1586 C C . ILE A 1 197 ? -0.288 3.732 -1.170 1.00 91.88 197 ILE A C 1
ATOM 1588 O O . ILE A 1 197 ? -0.159 2.716 -1.850 1.00 91.88 197 ILE A O 1
ATOM 1592 N N . PHE A 1 198 ? 0.343 4.874 -1.467 1.00 91.44 198 PHE A N 1
ATOM 1593 C CA . PHE A 1 198 ? 1.079 5.058 -2.725 1.00 91.44 198 PHE A CA 1
ATOM 1594 C C . PHE A 1 198 ? 2.309 4.167 -2.869 1.00 91.44 198 PHE A C 1
ATOM 1596 O O . PHE A 1 198 ? 2.775 3.944 -3.982 1.00 91.44 198 PHE A O 1
ATOM 1603 N N . THR A 1 199 ? 2.842 3.660 -1.758 1.00 93.06 199 THR A N 1
ATOM 1604 C CA . THR A 1 199 ? 4.032 2.804 -1.775 1.00 93.06 199 THR A CA 1
ATOM 1605 C C . THR A 1 199 ? 3.707 1.334 -1.527 1.00 93.06 199 THR A C 1
ATOM 1607 O O . THR A 1 199 ? 4.620 0.522 -1.497 1.00 93.06 199 THR A O 1
ATOM 1610 N N . GLY A 1 200 ? 2.443 0.962 -1.296 1.00 93.12 200 GLY A N 1
ATOM 1611 C CA . GLY A 1 200 ? 2.103 -0.388 -0.831 1.00 93.12 200 GLY A CA 1
ATOM 1612 C C . GLY A 1 200 ? 2.855 -0.762 0.448 1.00 93.12 200 GLY A C 1
ATOM 1613 O O . GLY A 1 200 ? 3.330 -1.883 0.586 1.00 93.12 200 GLY A O 1
ATOM 1614 N N . PHE A 1 201 ? 3.024 0.192 1.368 1.00 92.50 201 PHE A N 1
ATOM 1615 C CA . PHE A 1 201 ? 3.823 0.081 2.595 1.00 92.50 201 PHE A CA 1
ATOM 1616 C C . PHE A 1 201 ? 5.346 -0.059 2.385 1.00 92.50 201 PHE A C 1
ATOM 1618 O O . PHE A 1 201 ? 6.087 -0.218 3.355 1.00 92.50 201 PHE A O 1
ATOM 1625 N N . ALA A 1 202 ? 5.862 0.073 1.159 1.00 92.38 202 ALA A N 1
ATOM 1626 C CA . ALA A 1 202 ? 7.287 -0.068 0.843 1.00 92.38 202 ALA A CA 1
ATOM 1627 C C . ALA A 1 202 ? 8.210 0.938 1.545 1.00 92.38 202 ALA A C 1
ATOM 1629 O O . ALA A 1 202 ? 9.380 0.631 1.773 1.00 92.38 202 ALA A O 1
ATOM 1630 N N . LYS A 1 203 ? 7.698 2.096 1.988 1.00 87.44 203 LYS A N 1
ATOM 1631 C CA . LYS A 1 203 ? 8.457 3.020 2.857 1.00 87.44 203 LYS A CA 1
ATOM 1632 C C . LYS A 1 203 ? 8.883 2.399 4.197 1.00 87.44 203 LYS A C 1
ATOM 1634 O O . LYS A 1 203 ? 9.807 2.912 4.816 1.00 87.44 203 LYS A O 1
ATOM 1639 N N . LYS A 1 204 ? 8.241 1.308 4.635 1.00 85.69 204 LYS A N 1
ATOM 1640 C CA . LYS A 1 204 ? 8.616 0.522 5.829 1.00 85.69 204 LYS A CA 1
ATOM 1641 C C . LYS A 1 204 ? 9.659 -0.563 5.528 1.00 85.69 204 LYS A C 1
ATOM 1643 O O . LYS A 1 204 ? 10.122 -1.252 6.429 1.00 85.69 204 LYS A O 1
ATOM 1648 N N . GLY A 1 205 ? 10.030 -0.725 4.260 1.00 87.50 205 GLY A N 1
ATOM 1649 C CA . GLY A 1 205 ? 10.970 -1.731 3.782 1.00 87.50 205 GLY A CA 1
ATOM 1650 C C . GLY A 1 205 ? 10.304 -2.841 2.970 1.00 87.50 205 GLY A C 1
ATOM 1651 O O . GLY A 1 205 ? 9.117 -3.135 3.117 1.00 87.50 205 GLY A O 1
ATOM 1652 N N . ILE A 1 206 ? 11.106 -3.492 2.121 1.00 89.12 206 ILE A N 1
ATOM 1653 C CA . ILE A 1 206 ? 10.638 -4.520 1.176 1.00 89.12 206 ILE A CA 1
ATOM 1654 C C . ILE A 1 206 ? 9.921 -5.658 1.892 1.00 89.12 206 ILE A C 1
ATOM 1656 O O . ILE A 1 206 ? 8.790 -5.980 1.556 1.00 89.12 206 ILE A O 1
ATOM 1660 N N . LYS A 1 207 ? 10.553 -6.249 2.913 1.00 87.69 207 LYS A N 1
ATOM 1661 C CA . LYS A 1 207 ? 9.984 -7.402 3.629 1.00 87.69 207 LYS A CA 1
ATOM 1662 C C . LYS A 1 207 ? 8.642 -7.074 4.279 1.00 87.69 207 LYS A C 1
ATOM 1664 O O . LYS A 1 207 ? 7.757 -7.921 4.289 1.00 87.69 207 LYS A O 1
ATOM 1669 N N . PHE A 1 208 ? 8.504 -5.862 4.812 1.00 90.44 208 PHE A N 1
ATOM 1670 C CA . PHE A 1 208 ? 7.257 -5.393 5.400 1.00 90.44 208 PHE A CA 1
ATOM 1671 C C . PHE A 1 208 ? 6.165 -5.306 4.332 1.00 90.44 208 PHE A C 1
ATOM 1673 O O . PHE A 1 208 ? 5.103 -5.905 4.472 1.00 90.44 208 PHE A O 1
ATOM 1680 N N . SER A 1 209 ? 6.463 -4.600 3.241 1.00 93.06 209 SER A N 1
ATOM 1681 C CA . SER A 1 209 ? 5.539 -4.389 2.130 1.00 93.06 209 SER A CA 1
ATOM 1682 C C . SER A 1 209 ? 5.088 -5.697 1.489 1.00 93.06 209 SER A C 1
ATOM 1684 O O . SER A 1 209 ? 3.888 -5.896 1.346 1.00 93.06 209 SER A O 1
ATOM 1686 N N . LEU A 1 210 ? 6.010 -6.629 1.224 1.00 90.94 210 LEU A N 1
ATOM 1687 C CA . LEU A 1 210 ? 5.691 -7.961 0.699 1.00 90.94 210 LEU A CA 1
ATOM 1688 C C . LEU A 1 210 ? 4.640 -8.677 1.551 1.00 90.94 210 LEU A C 1
ATOM 1690 O O . LEU A 1 210 ? 3.616 -9.110 1.039 1.00 90.94 210 LEU A O 1
ATOM 1694 N N . ARG A 1 211 ? 4.848 -8.735 2.872 1.00 91.25 211 ARG A N 1
ATOM 1695 C CA . ARG A 1 211 ? 3.921 -9.417 3.789 1.00 91.25 211 ARG A CA 1
ATOM 1696 C C . ARG A 1 211 ? 2.528 -8.802 3.786 1.00 91.25 211 ARG A C 1
ATOM 1698 O O . ARG A 1 211 ? 1.542 -9.526 3.889 1.00 91.25 211 ARG A O 1
ATOM 1705 N N . ILE A 1 212 ? 2.449 -7.479 3.706 1.00 93.56 212 ILE A N 1
ATOM 1706 C CA . ILE A 1 212 ? 1.171 -6.774 3.653 1.00 93.56 212 ILE A CA 1
ATOM 1707 C C . ILE A 1 212 ? 0.490 -6.989 2.297 1.00 93.56 212 ILE A C 1
ATOM 1709 O O . ILE A 1 212 ? -0.696 -7.324 2.252 1.00 93.56 212 ILE A O 1
ATOM 1713 N N . LEU A 1 213 ? 1.234 -6.843 1.200 1.00 93.94 213 LEU A N 1
ATOM 1714 C CA . LEU A 1 213 ? 0.717 -7.005 -0.156 1.00 93.94 213 LEU A CA 1
ATOM 1715 C C . LEU A 1 213 ? 0.269 -8.445 -0.431 1.00 93.94 213 LEU A C 1
ATOM 1717 O O . LEU A 1 213 ? -0.759 -8.608 -1.078 1.00 93.94 213 LEU A O 1
ATOM 1721 N N . ASP A 1 214 ? 0.918 -9.465 0.139 1.00 90.06 214 ASP A N 1
ATOM 1722 C CA . ASP A 1 214 ? 0.451 -10.860 0.077 1.00 90.06 214 ASP A CA 1
ATOM 1723 C C . ASP A 1 214 ? -1.007 -10.995 0.548 1.00 90.06 214 ASP A C 1
ATOM 1725 O O . ASP A 1 214 ? -1.797 -11.742 -0.024 1.00 90.06 214 ASP A O 1
ATOM 1729 N N . VAL A 1 215 ? -1.384 -10.262 1.601 1.00 91.12 215 VAL A N 1
ATOM 1730 C CA . VAL A 1 215 ? -2.739 -10.303 2.165 1.00 91.12 215 VAL A CA 1
ATOM 1731 C C . VAL A 1 215 ? -3.710 -9.462 1.342 1.00 91.12 215 VAL A C 1
ATOM 1733 O O . VAL A 1 215 ? -4.819 -9.914 1.058 1.00 91.12 215 VAL A O 1
ATOM 1736 N N . VAL A 1 216 ? -3.305 -8.250 0.959 1.00 93.56 216 VAL A N 1
ATOM 1737 C CA . VAL A 1 216 ? -4.162 -7.315 0.212 1.00 93.56 216 VAL A CA 1
ATOM 1738 C C . VAL A 1 216 ? -4.461 -7.848 -1.191 1.00 93.56 216 VAL A C 1
ATOM 1740 O O . VAL A 1 216 ? -5.625 -7.903 -1.592 1.00 93.56 216 VAL A O 1
ATOM 1743 N N . MET A 1 217 ? -3.434 -8.301 -1.910 1.00 90.50 217 MET A N 1
ATOM 1744 C CA . MET A 1 217 ? -3.525 -8.736 -3.309 1.00 90.50 217 MET A CA 1
ATOM 1745 C C . MET A 1 217 ? -4.164 -10.120 -3.469 1.00 90.50 217 MET A C 1
ATOM 1747 O O . MET A 1 217 ? -4.714 -10.416 -4.523 1.00 90.50 217 MET A O 1
ATOM 1751 N N . ALA A 1 218 ? -4.142 -10.965 -2.432 1.00 88.00 218 ALA A N 1
ATOM 1752 C CA . ALA A 1 218 ? -4.847 -12.251 -2.444 1.00 88.00 218 ALA A CA 1
ATOM 1753 C C . ALA A 1 218 ? -6.356 -12.125 -2.161 1.00 88.00 218 ALA A C 1
ATOM 1755 O O . ALA A 1 218 ? -7.086 -13.120 -2.198 1.00 88.00 218 ALA A O 1
ATOM 1756 N N . SER A 1 219 ? -6.838 -10.929 -1.816 1.00 88.31 219 SER A N 1
ATOM 1757 C CA . SER A 1 219 ? -8.230 -10.724 -1.430 1.00 88.31 219 SER A CA 1
ATOM 1758 C C . SER A 1 219 ? -9.171 -10.601 -2.632 1.00 88.31 219 SER A C 1
ATOM 1760 O O . SER A 1 219 ? -8.810 -10.115 -3.697 1.00 88.31 219 SER A O 1
ATOM 1762 N N . THR A 1 220 ? -10.431 -11.003 -2.448 1.00 86.06 220 THR A N 1
ATOM 1763 C CA . THR A 1 220 ? -11.487 -10.811 -3.459 1.00 86.06 220 THR A CA 1
ATOM 1764 C C . THR A 1 220 ? -12.050 -9.391 -3.470 1.00 86.06 220 THR A C 1
ATOM 1766 O O . THR A 1 220 ? -12.727 -9.007 -4.418 1.00 86.06 220 THR A O 1
ATOM 1769 N N . ASN A 1 221 ? -11.827 -8.631 -2.397 1.00 90.81 221 ASN A N 1
ATOM 1770 C CA . ASN A 1 221 ? -12.211 -7.232 -2.271 1.00 90.81 221 ASN A CA 1
ATOM 1771 C C . ASN A 1 221 ? -10.993 -6.463 -1.755 1.00 90.81 221 ASN A C 1
ATOM 1773 O O . ASN A 1 221 ? -10.750 -6.401 -0.544 1.00 90.81 221 ASN A O 1
ATOM 1777 N N . LEU A 1 222 ? -10.220 -5.939 -2.707 1.00 93.25 222 LEU A N 1
ATOM 1778 C CA . LEU A 1 222 ? -8.962 -5.256 -2.444 1.00 93.25 222 LEU A CA 1
ATOM 1779 C C . LEU A 1 222 ? -9.184 -4.012 -1.582 1.00 93.25 222 LEU A C 1
ATOM 1781 O O . LEU A 1 222 ? -8.494 -3.855 -0.582 1.00 93.25 222 LEU A O 1
ATOM 1785 N N . ASP A 1 223 ? -10.182 -3.187 -1.903 1.00 93.94 223 ASP A N 1
ATOM 1786 C CA . ASP A 1 223 ? -10.473 -1.942 -1.184 1.00 93.94 223 ASP A CA 1
ATOM 1787 C C . ASP A 1 223 ? -10.833 -2.185 0.289 1.00 93.94 223 ASP A C 1
ATOM 1789 O O . ASP A 1 223 ? -10.260 -1.564 1.186 1.00 93.94 223 ASP A O 1
ATOM 1793 N N . GLN A 1 224 ? -11.730 -3.142 0.552 1.00 93.69 224 GLN A N 1
ATOM 1794 C CA . GLN A 1 224 ? -12.094 -3.540 1.915 1.00 93.69 224 GLN A CA 1
ATOM 1795 C C . GLN A 1 224 ? -10.869 -4.047 2.683 1.00 93.69 224 GLN A C 1
ATOM 1797 O O . GLN A 1 224 ? -10.629 -3.632 3.816 1.00 93.69 224 GLN A O 1
ATOM 1802 N N . THR A 1 225 ? -10.086 -4.936 2.069 1.00 95.00 225 THR A N 1
ATOM 1803 C CA . THR A 1 225 ? -8.927 -5.552 2.728 1.00 95.00 225 THR A CA 1
ATOM 1804 C C . THR A 1 225 ? -7.826 -4.529 2.990 1.00 95.00 225 THR A C 1
ATOM 1806 O O . THR A 1 225 ? -7.222 -4.536 4.060 1.00 95.00 225 THR A O 1
ATOM 1809 N N . LEU A 1 226 ? -7.581 -3.620 2.045 1.00 95.19 226 LEU A N 1
ATOM 1810 C CA . LEU A 1 226 ? -6.629 -2.528 2.202 1.00 95.19 226 LEU A CA 1
ATOM 1811 C C . LEU A 1 226 ? -7.035 -1.617 3.366 1.00 95.19 226 LEU A C 1
ATOM 1813 O O . LEU A 1 226 ? -6.189 -1.289 4.195 1.00 95.19 226 LEU A O 1
ATOM 1817 N N . LEU A 1 227 ? -8.318 -1.263 3.489 1.00 94.25 227 LEU A N 1
ATOM 1818 C CA . LEU A 1 227 ? -8.802 -0.460 4.615 1.00 94.25 227 LEU A CA 1
ATOM 1819 C C . LEU A 1 227 ? -8.707 -1.195 5.952 1.00 94.25 227 LEU A C 1
ATOM 1821 O O . LEU A 1 227 ? -8.274 -0.599 6.934 1.00 94.25 227 LEU A O 1
ATOM 1825 N N . GLU A 1 228 ? -9.039 -2.483 6.004 1.00 94.62 228 GLU A N 1
ATOM 1826 C CA . GLU A 1 228 ? -8.858 -3.297 7.213 1.00 94.62 228 GLU A CA 1
ATOM 1827 C C . GLU A 1 228 ? -7.382 -3.365 7.632 1.00 94.62 228 GLU A C 1
ATOM 1829 O O . GLU A 1 228 ? -7.064 -3.219 8.812 1.00 94.62 228 GLU A O 1
ATOM 1834 N N . VAL A 1 229 ? -6.463 -3.508 6.676 1.00 94.69 229 VAL A N 1
ATOM 1835 C CA . VAL A 1 229 ? -5.019 -3.455 6.938 1.00 94.69 229 VAL A CA 1
ATOM 1836 C C . VAL A 1 229 ? -4.584 -2.071 7.427 1.00 94.69 229 VAL A C 1
ATOM 1838 O O . VAL A 1 229 ? -3.787 -1.992 8.358 1.00 94.69 229 VAL A O 1
ATOM 1841 N N . LEU A 1 230 ? -5.101 -0.979 6.854 1.00 92.19 230 LEU A N 1
ATOM 1842 C CA . LEU A 1 230 ? -4.786 0.384 7.302 1.00 92.19 230 LEU A CA 1
ATOM 1843 C C . LEU A 1 230 ? -5.320 0.661 8.716 1.00 92.19 230 LEU A C 1
ATOM 1845 O O . LEU A 1 230 ? -4.610 1.257 9.524 1.00 92.19 230 LEU A O 1
ATOM 1849 N N . ILE A 1 231 ? -6.526 0.185 9.043 1.00 91.38 231 ILE A N 1
ATOM 1850 C CA . ILE A 1 231 ? -7.098 0.253 10.397 1.00 91.38 231 ILE A CA 1
ATOM 1851 C C . ILE A 1 231 ? -6.236 -0.546 11.374 1.00 91.38 231 ILE A C 1
ATOM 1853 O O . ILE A 1 231 ? -5.892 -0.038 12.439 1.00 91.38 231 ILE A O 1
ATOM 1857 N N . ALA A 1 232 ? -5.851 -1.771 11.010 1.00 92.06 232 ALA A N 1
ATOM 1858 C CA . ALA A 1 232 ? -4.981 -2.601 11.834 1.00 92.06 232 ALA A CA 1
ATOM 1859 C C . ALA A 1 232 ? -3.609 -1.947 12.047 1.00 92.06 232 ALA A C 1
ATOM 1861 O O . ALA A 1 232 ? -3.136 -1.884 13.176 1.00 92.06 232 ALA A O 1
ATOM 1862 N N . TYR A 1 233 ? -3.002 -1.395 10.994 1.00 89.94 233 TYR A N 1
ATOM 1863 C CA . TYR A 1 233 ? -1.752 -0.640 11.084 1.00 89.94 233 TYR A CA 1
ATOM 1864 C C . TYR A 1 233 ? -1.881 0.550 12.041 1.00 89.94 233 TYR A C 1
ATOM 1866 O O . TYR A 1 233 ? -1.028 0.734 12.909 1.00 89.94 233 TYR A O 1
ATOM 1874 N N . ALA A 1 234 ? -2.944 1.347 11.905 1.00 86.19 234 ALA A N 1
ATOM 1875 C CA . ALA A 1 234 ? -3.177 2.510 12.754 1.00 86.19 234 ALA A CA 1
ATOM 1876 C C . ALA A 1 234 ? -3.409 2.110 14.219 1.00 86.19 234 ALA A C 1
ATOM 1878 O O . ALA A 1 234 ? -2.894 2.773 15.118 1.00 86.19 234 ALA A O 1
ATOM 1879 N N . TYR A 1 235 ? -4.129 1.013 14.463 1.00 86.44 235 TYR A N 1
ATOM 1880 C CA . TYR A 1 235 ? -4.354 0.469 15.800 1.00 86.44 235 TYR A CA 1
ATOM 1881 C C . TYR A 1 235 ? -3.056 -0.037 16.442 1.00 86.44 235 TYR A C 1
ATOM 1883 O O . TYR A 1 235 ? -2.712 0.423 17.524 1.00 86.44 235 TYR A O 1
ATOM 1891 N N . GLU A 1 236 ? -2.297 -0.908 15.770 1.00 86.75 236 GLU A N 1
ATOM 1892 C CA . GLU A 1 236 ? -1.040 -1.449 16.314 1.00 86.75 236 GLU A CA 1
ATOM 1893 C C . GLU A 1 236 ? -0.005 -0.341 16.544 1.00 86.75 236 GLU A C 1
ATOM 1895 O O . GLU A 1 236 ? 0.639 -0.301 17.588 1.00 86.75 236 GLU A O 1
ATOM 1900 N N . SER A 1 237 ? 0.090 0.620 15.616 1.00 81.69 237 SER A N 1
ATOM 1901 C CA . SER A 1 237 ? 0.942 1.801 15.805 1.00 81.69 237 SER A CA 1
ATOM 1902 C C . SER A 1 237 ? 0.495 2.618 17.018 1.00 81.69 237 SER A C 1
ATOM 1904 O O . SER A 1 237 ? 1.327 3.118 17.766 1.00 81.69 237 SER A O 1
ATOM 1906 N N . SER A 1 238 ? -0.817 2.746 17.235 1.00 80.00 238 SER A N 1
ATOM 1907 C CA . SER A 1 238 ? -1.348 3.432 18.413 1.00 80.00 238 SER A CA 1
ATOM 1908 C C . SER A 1 238 ? -0.982 2.680 19.691 1.00 80.00 238 SER A C 1
ATOM 1910 O O . SER A 1 238 ? -0.488 3.307 20.617 1.00 80.00 238 SER A O 1
ATOM 1912 N N . CYS A 1 239 ? -1.137 1.355 19.739 1.00 80.62 239 CYS A N 1
ATOM 1913 C CA . CYS A 1 239 ? -0.706 0.544 20.881 1.00 80.62 239 CYS A CA 1
ATOM 1914 C C . CYS A 1 239 ? 0.781 0.754 21.206 1.00 80.62 239 CYS A C 1
ATOM 1916 O O . CYS A 1 239 ? 1.110 1.024 22.356 1.00 80.62 239 CYS A O 1
ATOM 1918 N N . GLU A 1 240 ? 1.664 0.734 20.203 1.00 77.31 240 GLU A N 1
ATOM 1919 C CA . GLU A 1 240 ? 3.102 0.977 20.396 1.00 77.31 240 GLU A CA 1
ATOM 1920 C C . GLU A 1 240 ? 3.401 2.373 20.965 1.00 77.31 240 GLU A C 1
ATOM 1922 O O . GLU A 1 240 ? 4.271 2.518 21.826 1.00 77.31 240 GLU A O 1
ATOM 1927 N N . ILE A 1 241 ? 2.683 3.407 20.516 1.00 75.81 241 ILE A N 1
ATOM 1928 C CA . ILE A 1 241 ? 2.807 4.764 21.070 1.00 75.81 241 ILE A CA 1
ATOM 1929 C C . ILE A 1 241 ? 2.355 4.789 22.528 1.00 75.81 241 ILE A C 1
ATOM 1931 O O . ILE A 1 241 ? 3.023 5.380 23.371 1.00 75.81 241 ILE A O 1
ATOM 1935 N N . LEU A 1 242 ? 1.222 4.157 22.831 1.00 76.00 242 LEU A N 1
ATOM 1936 C CA . LEU A 1 242 ? 0.671 4.136 24.183 1.00 76.00 242 LEU A CA 1
ATOM 1937 C C . LEU A 1 242 ? 1.572 3.371 25.160 1.00 76.00 242 LEU A C 1
ATOM 1939 O O . LEU A 1 242 ? 1.663 3.755 26.324 1.00 76.00 242 LEU A O 1
ATOM 1943 N N . GLU A 1 243 ? 2.243 2.319 24.691 1.00 77.56 243 GLU A N 1
ATOM 1944 C CA . GLU A 1 243 ? 3.191 1.527 25.479 1.00 77.56 243 GLU A CA 1
ATOM 1945 C C . GLU A 1 243 ? 4.508 2.275 25.741 1.00 77.56 243 GLU A C 1
ATOM 1947 O O . GLU A 1 243 ? 5.054 2.172 26.839 1.00 77.56 243 GLU A O 1
ATOM 1952 N N . ASN A 1 244 ? 5.008 3.044 24.764 1.00 72.75 244 ASN A N 1
ATOM 1953 C CA . ASN A 1 244 ? 6.357 3.632 24.802 1.00 72.75 244 ASN A CA 1
ATOM 1954 C C . ASN A 1 244 ? 6.390 5.166 24.975 1.00 72.75 244 ASN A C 1
ATOM 1956 O O . ASN A 1 244 ? 7.468 5.760 25.011 1.00 72.75 244 ASN A O 1
ATOM 1960 N N . GLY A 1 245 ? 5.237 5.836 25.057 1.00 69.00 245 GLY A N 1
ATOM 1961 C CA . GLY A 1 245 ? 5.144 7.293 25.198 1.00 69.00 245 GLY A CA 1
ATOM 1962 C C . GLY A 1 245 ? 5.830 8.058 24.056 1.00 69.00 245 GLY A C 1
ATOM 1963 O O . GLY A 1 245 ? 5.732 7.683 22.885 1.00 69.00 245 GLY A O 1
ATOM 1964 N N . ASP A 1 246 ? 6.554 9.132 24.392 1.00 65.12 246 ASP A N 1
ATOM 1965 C CA . ASP A 1 246 ? 7.250 9.992 23.419 1.00 65.12 246 ASP A CA 1
ATOM 1966 C C . ASP A 1 246 ? 8.281 9.228 22.568 1.00 65.12 246 ASP A C 1
ATOM 1968 O O . ASP A 1 246 ? 8.460 9.527 21.383 1.00 65.12 246 ASP A O 1
ATOM 1972 N N . GLU A 1 247 ? 8.933 8.205 23.131 1.00 66.62 247 GLU A N 1
ATOM 1973 C CA . GLU A 1 247 ? 9.866 7.354 22.386 1.00 66.62 247 GLU A CA 1
ATOM 1974 C C . GLU A 1 247 ? 9.144 6.552 21.301 1.00 66.62 247 GLU A C 1
ATOM 1976 O O . GLU A 1 247 ? 9.646 6.471 20.179 1.00 66.62 247 GLU A O 1
ATOM 1981 N N . GLY A 1 248 ? 7.936 6.053 21.584 1.00 64.69 248 GLY A N 1
ATOM 1982 C CA . GLY A 1 248 ? 7.087 5.363 20.608 1.00 64.69 248 GLY A CA 1
ATOM 1983 C C . GLY A 1 248 ? 6.676 6.264 19.444 1.00 64.69 248 GLY A C 1
ATOM 1984 O O . GLY A 1 248 ? 6.717 5.851 18.283 1.00 64.69 248 GLY A O 1
ATOM 1985 N N . VAL A 1 249 ? 6.375 7.536 19.725 1.00 65.44 249 VAL A N 1
ATOM 1986 C CA . VAL A 1 249 ? 6.107 8.538 18.682 1.00 65.44 249 VAL A CA 1
ATOM 1987 C C . VAL A 1 249 ? 7.344 8.746 17.803 1.00 65.44 249 VAL A C 1
ATOM 1989 O O . VAL A 1 249 ? 7.250 8.702 16.574 1.00 65.44 249 VAL A O 1
ATOM 1992 N N . VAL A 1 250 ? 8.521 8.929 18.407 1.00 62.00 250 VAL A N 1
ATOM 1993 C CA . VAL A 1 250 ? 9.786 9.114 17.678 1.00 62.00 250 VAL A CA 1
ATOM 1994 C C . VAL A 1 250 ? 10.142 7.878 16.844 1.00 62.00 250 VAL A C 1
ATOM 1996 O O . VAL A 1 250 ? 10.609 8.015 15.709 1.00 62.00 250 VAL A O 1
ATOM 1999 N N . GLN A 1 251 ? 9.907 6.675 17.365 1.00 65.62 251 GLN A N 1
ATOM 2000 C CA . GLN A 1 251 ? 10.158 5.416 16.662 1.00 65.62 251 GLN A CA 1
ATOM 2001 C C . GLN A 1 251 ? 9.226 5.259 15.456 1.00 65.62 251 GLN A C 1
ATOM 2003 O O . GLN A 1 251 ? 9.694 4.985 14.346 1.00 65.62 251 GLN A O 1
ATOM 2008 N N . MET A 1 252 ? 7.936 5.559 15.628 1.00 68.12 252 MET A N 1
ATOM 2009 C CA . MET A 1 252 ? 6.966 5.589 14.537 1.00 68.12 252 MET A CA 1
ATOM 2010 C C . MET A 1 252 ? 7.344 6.618 13.460 1.00 68.12 252 MET A C 1
ATOM 2012 O O . MET A 1 252 ? 7.223 6.318 12.271 1.00 68.12 252 MET A O 1
ATOM 2016 N N . MET A 1 253 ? 7.830 7.807 13.837 1.00 60.88 253 MET A N 1
ATOM 2017 C CA . MET A 1 253 ? 8.272 8.817 12.866 1.00 60.88 253 MET A CA 1
ATOM 2018 C C . MET A 1 253 ? 9.538 8.397 12.101 1.00 60.88 253 MET A C 1
ATOM 2020 O O . MET A 1 253 ? 9.667 8.714 10.920 1.00 60.88 253 MET A O 1
ATOM 2024 N N . LYS A 1 254 ? 10.478 7.693 12.750 1.00 60.97 254 LYS A N 1
ATOM 2025 C CA . LYS A 1 254 ? 11.781 7.326 12.160 1.00 60.97 254 LYS A CA 1
ATOM 2026 C C . LYS A 1 254 ? 11.752 6.041 11.340 1.00 60.97 254 LYS A C 1
ATOM 2028 O O . LYS A 1 254 ? 12.358 5.982 10.276 1.00 60.97 254 LYS A O 1
ATOM 2033 N N . GLN A 1 255 ? 11.122 5.000 11.870 1.00 62.12 255 GLN A N 1
ATOM 2034 C CA . GLN A 1 255 ? 11.158 3.643 11.310 1.00 62.12 255 GLN A CA 1
ATOM 2035 C C . GLN A 1 255 ? 9.792 3.219 10.776 1.00 62.12 255 GLN A C 1
ATOM 2037 O O . GLN A 1 255 ? 9.695 2.353 9.908 1.00 62.12 255 GLN A O 1
ATOM 2042 N N . GLY A 1 256 ? 8.738 3.892 11.240 1.00 62.41 256 GLY A N 1
ATOM 2043 C CA . GLY A 1 256 ? 7.384 3.428 11.061 1.00 62.41 256 GLY A CA 1
ATOM 2044 C C . GLY A 1 256 ? 6.980 2.388 12.085 1.00 62.41 256 GLY A C 1
ATOM 2045 O O . GLY A 1 256 ? 7.742 1.469 12.342 1.00 62.41 256 GLY A O 1
ATOM 2046 N N . GLY A 1 257 ? 5.790 2.553 12.660 1.00 66.12 257 GLY A N 1
ATOM 2047 C CA . GLY A 1 257 ? 5.260 1.611 13.644 1.00 66.12 257 GLY A CA 1
ATOM 2048 C C . GLY A 1 257 ? 4.774 0.302 13.021 1.00 66.12 257 GLY A C 1
ATOM 2049 O O . GLY A 1 257 ? 4.490 0.244 11.818 1.00 66.12 257 GLY A O 1
ATOM 2050 N N . GLY A 1 258 ? 4.649 -0.713 13.872 1.00 71.00 258 GLY A N 1
ATOM 2051 C CA . GLY A 1 258 ? 3.976 -1.976 13.604 1.00 71.00 258 GLY A CA 1
ATOM 2052 C C . GLY A 1 258 ? 4.886 -3.114 13.140 1.00 71.00 258 GLY A C 1
ATOM 2053 O O . GLY A 1 258 ? 5.678 -2.982 12.212 1.00 71.00 258 GLY A O 1
ATOM 2054 N N . ASP A 1 259 ? 4.702 -4.291 13.734 1.00 85.00 259 ASP A N 1
ATOM 2055 C CA . ASP A 1 259 ? 5.160 -5.573 13.188 1.00 85.00 259 ASP A CA 1
ATOM 2056 C C . ASP A 1 259 ? 4.155 -6.059 12.122 1.00 85.00 259 ASP A C 1
ATOM 2058 O O . ASP A 1 259 ? 2.963 -6.191 12.432 1.00 85.00 259 ASP A O 1
ATOM 2062 N N . PRO A 1 260 ? 4.578 -6.366 10.874 1.00 89.69 260 PRO A N 1
ATOM 2063 C CA . PRO A 1 260 ? 3.661 -6.823 9.831 1.00 89.69 260 PRO A CA 1
ATOM 2064 C C . PRO A 1 260 ? 2.890 -8.084 10.244 1.00 89.69 260 PRO A C 1
ATOM 2066 O O . PRO A 1 260 ? 1.745 -8.251 9.832 1.00 89.69 260 PRO A O 1
ATOM 2069 N N . ALA A 1 261 ? 3.457 -8.955 11.088 1.00 91.06 261 ALA A N 1
ATOM 2070 C CA . ALA A 1 261 ? 2.743 -10.128 11.586 1.00 91.06 261 ALA A CA 1
ATOM 2071 C C . ALA A 1 261 ? 1.570 -9.746 12.504 1.00 91.06 261 ALA A C 1
ATOM 2073 O O . ALA A 1 261 ? 0.463 -10.262 12.320 1.00 91.06 261 ALA A O 1
ATOM 2074 N N . ARG A 1 262 ? 1.784 -8.807 13.438 1.00 91.62 262 ARG A N 1
ATOM 2075 C CA . ARG A 1 262 ? 0.730 -8.275 14.319 1.00 91.62 262 ARG A CA 1
ATOM 2076 C C . ARG A 1 262 ? -0.348 -7.554 13.525 1.00 91.62 262 ARG A C 1
ATOM 2078 O O . ARG A 1 262 ? -1.527 -7.834 13.712 1.00 91.62 262 ARG A O 1
ATOM 2085 N N . ILE A 1 263 ? 0.046 -6.716 12.566 1.00 92.81 263 ILE A N 1
ATOM 2086 C CA . ILE A 1 263 ? -0.896 -6.000 11.695 1.00 92.81 263 ILE A CA 1
ATOM 2087 C C . ILE A 1 263 ? -1.779 -6.987 10.933 1.00 92.81 263 ILE A C 1
ATOM 2089 O O . ILE A 1 263 ? -2.998 -6.843 10.926 1.00 92.81 263 ILE A O 1
ATOM 2093 N N . ILE A 1 264 ? -1.194 -8.024 10.331 1.00 94.56 264 ILE A N 1
ATOM 2094 C CA . ILE A 1 264 ? -1.953 -9.049 9.604 1.00 94.56 264 ILE A CA 1
ATOM 2095 C C . ILE A 1 264 ? -2.876 -9.824 10.550 1.00 94.56 264 ILE A C 1
ATOM 2097 O O . ILE A 1 264 ? -4.012 -10.134 10.186 1.00 94.56 264 ILE A O 1
ATOM 2101 N N . GLN A 1 265 ? -2.417 -10.154 11.758 1.00 95.38 265 GLN A N 1
ATOM 2102 C CA . GLN A 1 265 ? -3.239 -10.829 12.760 1.00 95.38 265 GLN A CA 1
ATOM 2103 C C . GLN A 1 265 ? -4.433 -9.963 13.178 1.00 95.38 265 GLN A C 1
ATOM 2105 O O . GLN A 1 265 ? -5.564 -10.454 13.215 1.00 95.38 265 GLN A O 1
ATOM 2110 N N . THR A 1 266 ? -4.206 -8.676 13.426 1.00 94.31 266 THR A N 1
ATOM 2111 C CA . THR A 1 266 ? -5.258 -7.720 13.769 1.00 94.31 266 THR A CA 1
ATOM 2112 C C . THR A 1 266 ? -6.211 -7.498 12.598 1.00 94.31 266 THR A C 1
ATOM 2114 O O . THR A 1 266 ? -7.419 -7.578 12.806 1.00 94.31 266 THR A O 1
ATOM 2117 N N . ALA A 1 267 ? -5.714 -7.355 11.366 1.00 94.56 267 ALA A N 1
ATOM 2118 C CA . ALA A 1 267 ? -6.537 -7.260 10.157 1.00 94.56 267 ALA A CA 1
ATOM 2119 C C . ALA A 1 267 ? -7.447 -8.491 10.000 1.00 94.56 267 ALA A C 1
ATOM 2121 O O . ALA A 1 267 ? -8.648 -8.363 9.777 1.00 94.56 267 ALA A O 1
ATOM 2122 N N . LYS A 1 268 ? -6.912 -9.701 10.221 1.00 93.94 268 LYS A N 1
ATOM 2123 C CA . LYS A 1 268 ? -7.703 -10.943 10.222 1.00 93.94 268 LYS A CA 1
ATOM 2124 C C . LYS A 1 268 ? -8.770 -10.960 11.317 1.00 93.94 268 LYS A C 1
ATOM 2126 O O . LYS A 1 268 ? -9.875 -11.426 11.060 1.00 93.94 268 LYS A O 1
ATOM 2131 N N . ARG A 1 269 ? -8.456 -10.463 12.519 1.00 94.75 269 ARG A N 1
ATOM 2132 C CA . ARG A 1 269 ? -9.396 -10.383 13.652 1.00 94.75 269 ARG A CA 1
ATOM 2133 C C . ARG A 1 269 ? -10.561 -9.433 13.370 1.00 94.75 269 ARG A C 1
ATOM 2135 O O . ARG A 1 269 ? -11.676 -9.712 13.794 1.00 94.75 269 ARG A O 1
ATOM 2142 N N . ILE A 1 270 ? -10.304 -8.321 12.683 1.00 94.25 270 ILE A N 1
ATOM 2143 C CA . ILE A 1 270 ? -11.317 -7.293 12.394 1.00 94.25 270 ILE A CA 1
ATOM 2144 C C . ILE A 1 270 ? -12.000 -7.485 11.037 1.00 94.25 270 ILE A C 1
ATOM 2146 O O . ILE A 1 270 ? -12.832 -6.661 10.658 1.00 94.25 270 ILE A O 1
ATOM 2150 N N . LYS A 1 271 ? -11.664 -8.553 10.306 1.00 93.69 271 LYS A N 1
ATOM 2151 C CA . LYS A 1 271 ? -12.202 -8.826 8.975 1.00 93.69 271 LYS A CA 1
ATOM 2152 C C . LYS A 1 271 ? -13.728 -8.827 8.993 1.00 93.69 271 LYS A C 1
ATOM 2154 O O . LYS A 1 271 ? -14.349 -9.584 9.737 1.00 93.69 271 LYS A O 1
ATOM 2159 N N . GLY A 1 272 ? -14.331 -7.979 8.167 1.00 90.88 272 GLY A N 1
ATOM 2160 C CA . GLY A 1 272 ? -15.781 -7.816 8.074 1.00 90.88 272 GLY A CA 1
ATOM 2161 C C . GLY A 1 272 ? -16.427 -7.026 9.220 1.00 90.88 272 GLY A C 1
ATOM 2162 O O . GLY A 1 272 ? -17.605 -6.688 9.131 1.00 90.88 272 GLY A O 1
ATOM 2163 N N . LYS A 1 273 ? -15.684 -6.684 10.285 1.00 93.00 273 LYS A N 1
ATOM 2164 C CA . LYS A 1 273 ? -16.219 -5.942 11.440 1.00 93.00 273 LYS A CA 1
ATOM 2165 C C . LYS A 1 273 ? -16.656 -4.529 11.060 1.00 93.00 273 LYS A C 1
ATOM 2167 O O . LYS A 1 273 ? -17.646 -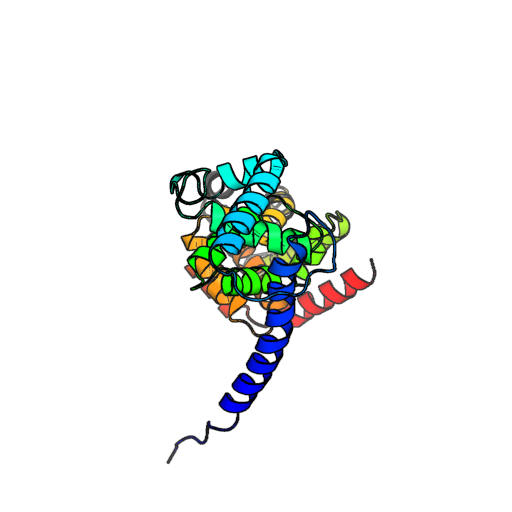4.040 11.590 1.00 93.00 273 LYS A O 1
ATOM 2172 N N . PHE A 1 274 ? -15.919 -3.898 10.147 1.00 92.25 274 PHE A N 1
ATOM 2173 C CA . PHE A 1 274 ? -16.123 -2.506 9.736 1.00 92.25 274 PHE A CA 1
ATOM 2174 C C . PHE A 1 274 ? -16.736 -2.366 8.336 1.00 92.25 274 PHE A C 1
ATOM 2176 O O . PHE A 1 274 ? -16.605 -1.324 7.699 1.00 92.25 274 PHE A O 1
ATOM 2183 N N . THR A 1 275 ? -17.368 -3.417 7.800 1.00 90.44 275 THR A N 1
ATOM 2184 C CA . THR A 1 275 ? -17.922 -3.386 6.434 1.00 90.44 275 THR A CA 1
ATOM 2185 C C . THR A 1 275 ? -18.998 -2.315 6.267 1.00 90.44 275 THR A C 1
ATOM 2187 O O . THR A 1 275 ? -19.028 -1.644 5.240 1.00 90.44 275 THR A O 1
ATOM 2190 N N . ALA A 1 276 ? -19.864 -2.108 7.263 1.00 88.81 276 ALA A N 1
ATOM 2191 C CA . ALA A 1 276 ? -20.895 -1.073 7.185 1.00 88.81 276 ALA A CA 1
ATOM 2192 C C . ALA A 1 276 ? -20.281 0.337 7.156 1.00 88.81 276 ALA A C 1
ATOM 2194 O O . ALA A 1 276 ? -20.692 1.182 6.367 1.00 88.81 276 ALA A O 1
ATOM 2195 N N . GLU A 1 277 ? -19.267 0.583 7.982 1.00 89.50 277 GLU A N 1
ATOM 2196 C CA . GLU A 1 277 ? -18.540 1.848 8.061 1.00 89.50 277 GLU A CA 1
ATOM 2197 C C . GLU A 1 277 ? -17.770 2.138 6.775 1.00 89.50 277 GLU A C 1
ATOM 2199 O O . GLU A 1 277 ? -17.830 3.260 6.277 1.00 89.50 277 GLU A O 1
ATOM 2204 N N . ILE A 1 278 ? -17.101 1.129 6.215 1.00 89.25 278 ILE A N 1
ATOM 2205 C CA . ILE A 1 278 ? -16.360 1.242 4.954 1.00 89.25 278 ILE A CA 1
ATOM 2206 C C . ILE A 1 278 ? -17.318 1.496 3.782 1.00 89.25 278 ILE A C 1
ATOM 2208 O O . ILE A 1 278 ? -17.068 2.373 2.959 1.00 89.25 278 ILE A O 1
ATOM 2212 N N . ASN A 1 279 ? -18.460 0.810 3.735 1.00 88.75 279 ASN A N 1
ATOM 2213 C CA . ASN A 1 279 ? -19.472 1.083 2.715 1.00 88.75 279 ASN A CA 1
ATOM 2214 C C . ASN A 1 279 ? -20.039 2.504 2.850 1.00 88.75 279 ASN A C 1
ATOM 2216 O O . ASN A 1 279 ? -20.179 3.206 1.853 1.00 88.75 279 ASN A O 1
ATOM 2220 N N . ASN A 1 280 ? -20.317 2.959 4.075 1.00 88.94 280 ASN A N 1
ATOM 2221 C CA . ASN A 1 280 ? -20.781 4.325 4.317 1.00 88.94 280 ASN A CA 1
ATOM 2222 C C . ASN A 1 280 ? -19.729 5.370 3.922 1.00 88.94 280 ASN A C 1
ATOM 2224 O O . ASN A 1 280 ? -20.087 6.404 3.369 1.00 88.94 280 ASN A O 1
ATOM 2228 N N . LEU A 1 281 ? -18.443 5.104 4.170 1.00 89.69 281 LEU A N 1
ATOM 2229 C CA . LEU A 1 281 ? -17.335 5.939 3.704 1.00 89.69 281 LEU A CA 1
ATOM 2230 C C . LEU A 1 281 ? -17.369 6.093 2.179 1.00 89.69 281 LEU A C 1
ATOM 2232 O O . LEU A 1 281 ? -17.308 7.210 1.675 1.00 89.69 281 LEU A O 1
ATOM 2236 N N . PHE A 1 282 ? -17.525 4.992 1.448 1.00 88.25 282 PHE A N 1
ATOM 2237 C CA . PHE A 1 282 ? -17.623 5.021 -0.009 1.00 88.25 282 PHE A CA 1
ATOM 2238 C C . PHE A 1 282 ? -18.853 5.785 -0.513 1.00 88.25 282 PHE A C 1
ATOM 2240 O O . PHE A 1 282 ? -18.740 6.564 -1.457 1.00 88.25 282 PHE A O 1
ATOM 2247 N N . VAL A 1 283 ? -20.003 5.656 0.146 1.00 88.06 283 VAL A N 1
ATOM 2248 C CA . VAL A 1 283 ? -21.186 6.463 -0.196 1.00 88.06 283 VAL A CA 1
ATOM 2249 C C . VAL A 1 283 ? -20.927 7.951 0.051 1.00 88.06 283 VAL A C 1
ATOM 2251 O O . VAL A 1 283 ? -21.227 8.776 -0.805 1.00 88.06 283 VAL A O 1
ATOM 2254 N N . LEU A 1 284 ? -20.332 8.310 1.191 1.00 85.00 284 LEU A N 1
ATOM 2255 C CA . LEU A 1 284 ? -20.023 9.705 1.520 1.00 85.00 284 LEU A CA 1
ATOM 2256 C C . LEU A 1 284 ? -19.073 10.341 0.503 1.00 85.00 284 LEU A C 1
ATOM 2258 O O . LEU A 1 284 ? -19.258 11.497 0.142 1.00 85.00 284 LEU A O 1
ATOM 2262 N N . LEU A 1 285 ? -18.081 9.587 0.032 1.00 85.06 285 LEU A N 1
ATOM 2263 C CA . LEU A 1 285 ? -17.108 10.060 -0.951 1.00 85.06 285 LEU A CA 1
ATOM 2264 C C . LEU A 1 285 ? -17.676 10.183 -2.371 1.00 85.06 285 LEU A C 1
ATOM 2266 O O . LEU A 1 285 ? -17.104 10.904 -3.171 1.00 85.06 285 LEU A O 1
ATOM 2270 N N . GLU A 1 286 ? -18.785 9.513 -2.694 1.00 79.94 286 GLU A N 1
ATOM 2271 C CA . GLU A 1 286 ? -19.500 9.708 -3.971 1.00 79.94 286 GLU A CA 1
ATOM 2272 C C . GLU A 1 286 ? -20.358 10.980 -3.990 1.00 79.94 286 GLU A C 1
ATOM 2274 O O . GLU A 1 286 ? -20.796 11.417 -5.052 1.00 79.94 286 GLU A O 1
ATOM 2279 N N . MET A 1 287 ? -20.623 11.567 -2.820 1.00 63.25 287 MET A N 1
ATOM 2280 C CA . MET A 1 287 ? -21.426 12.784 -2.671 1.00 63.25 287 MET A CA 1
ATOM 2281 C C . MET A 1 287 ? -20.590 14.076 -2.675 1.00 63.25 287 MET A C 1
ATOM 2283 O O . MET A 1 287 ? -21.172 15.160 -2.586 1.00 63.25 287 MET A O 1
ATOM 2287 N N . VAL A 1 288 ? -19.257 13.962 -2.729 1.00 54.16 288 VAL A N 1
ATOM 2288 C CA . VAL A 1 288 ? -18.271 15.061 -2.708 1.00 54.16 288 VAL A CA 1
ATOM 2289 C C . VAL A 1 288 ? -17.683 15.245 -4.100 1.00 54.16 288 VAL A C 1
ATOM 2291 O O . VAL A 1 288 ? -17.553 16.419 -4.511 1.00 54.16 288 VAL A O 1
#

Secondary structure (DSSP, 8-state):
-------SHHHHHHHHHHHHHHHHHHHHHHHHHT--SS-S-----S-SHHHHHHHHHHHHHHHHH-HHHHHHHHTTTGGG-SSSTTSTTHHHHHHHHHHHHHHHT---TTHHHHHHHHHHH-SSHHHHHHHHHHHHTSHHHHHHHT--HHHHHHHHHHHHHHHHHHHHHTT--HHHHHHHHTTHHHHHHHHHHHHHHHHTTGGG-HHHHHHHHHHHHT-S-HHHHHHHHHHHHHHHHHHHHHHHHHHHHHHHHHT-S--HHHHHHHHHHHTTTTHHHHHHHHHHHHT-

Sequence (288 aa):
MILINNNENYTKYLLYTTFLGAQTLQTARDLLYRVKLLPMNAEFNLVHDRDILETQFLASNYVQQHSMLLADIDRTFSSLWLFQAGQLLFHPLNNVVCAAILHNNFYVQGLSLLTAVLLLSADTEEQALALVLHYCGSRVFRDFQSFAEQTIKTYSICIFKAVIRLFEDQGEPLHVIQERLSQSVYHLVDCALSGLIFTGFAKKGIKFSLRILDVVMASTNLDQTLLEVLIAYAYESSCEILENGDEGVVQMMKQGGGDPARIIQTAKRIKGKFTAEINNLFVLLEMV

pLDDT: mean 73.07, std 21.67, range [23.3, 95.94]